Protein AF-G0QNM9-F1 (afdb_monomer_lite)

Secondary structure (DSSP, 8-state):
-PPP-HHHHHHIIIIIS---HHHHHHHHHHHHHHHHHHHHHHHHHGGGS-HHHHHHHHHHHHHHHHHHHHHHHTTGGGTTT--HHHHHHHHHHHHHHHHHHHHHHHHHHHHHTSPTT-HHHHHHHHHHHHHHHHHHHHHHHHHHHHHTT-BTTB-TTHHHHHHHHHHHHHHHHHHHHHHHHHHHHHHHHHHHHHHHHHHHHT--

Sequence (204 aa):
MSPSTGSAWFYFQTNVLGFTPEFLGQLKLILAIGLCLSFVIYYTLLKHVQFKKQFIITCLISVFLGFLSLILITRKNLEYGIPDKVFSICDNFISMIIAELNLLPILVLACRMCPKNIEATMYAMLTSTINLGSFVSGLLGSLLIYLLGITDTVFDNFWLLVVITSSIQALPLLLIKLIDSEQNNQYQQEKKKNDDDEQYRLLD

Organism: Ichthyophthirius multifiliis (NCBI:txid5932)

InterPro domains:
  IPR036259 MFS transporter superfamily [G3DSA:1.20.1250.20] (2-201)
  IPR036259 MFS transporter superfamily [SSF103473] (10-190)
  IPR039309 Biopterin transporter family [PF03092] (7-193)
  IPR039309 Biopterin transporter family [PTHR31585] (1-191)

pLDDT: mean 75.8, std 9.9, range [52.06, 94.06]

Radius of gyration: 22.21 Å; chains: 1; bounding box: 69×37×57 Å

Foldseek 3Di:
DFADCPVVVVLCCCQVVVDDVVLVVVLVVLLVVLLVVLVVCCVPPVPPDDLLVLLLVLLVVLLVLLVVVLCLVVVCVVVVVDRSSVSVSVSSSVNSSSVNNNVVVVLVVQLVPDDPPCSVVSSVVVVVVVVVVVVVSHVVNVVVCVVQVPDSPDCPCVSVSSVSRSVVSCVVVVVSVVVVVVVVVVVVVVVVVVVVVVVVVVVD

Structure (mmCIF, N/CA/C/O backbone):
data_AF-G0QNM9-F1
#
_entry.id   AF-G0QNM9-F1
#
loop_
_atom_site.group_PDB
_atom_site.id
_atom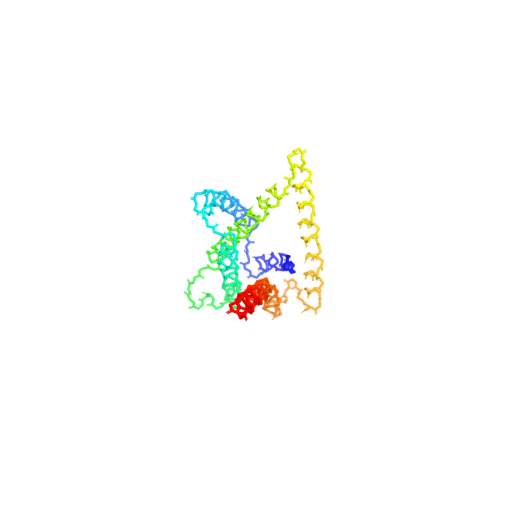_site.type_symbol
_atom_site.label_atom_id
_atom_site.label_alt_id
_atom_site.label_comp_id
_atom_site.label_asym_id
_atom_site.label_entity_id
_atom_site.label_seq_id
_atom_site.pdbx_PDB_ins_code
_atom_site.Cartn_x
_atom_site.Cartn_y
_atom_site.Cartn_z
_atom_site.occupancy
_atom_site.B_iso_or_equiv
_atom_site.auth_seq_id
_atom_site.auth_comp_id
_atom_site.auth_asym_id
_atom_site.auth_atom_id
_atom_site.pdbx_PDB_model_num
ATOM 1 N N . MET A 1 1 ? -1.113 -7.134 5.732 1.00 58.56 1 MET A N 1
ATOM 2 C CA . MET A 1 1 ? -0.386 -6.469 4.630 1.00 58.56 1 MET A CA 1
ATOM 3 C C . MET A 1 1 ? -0.064 -7.527 3.594 1.00 58.56 1 MET A C 1
ATOM 5 O O . MET A 1 1 ? 0.257 -8.641 3.991 1.00 58.56 1 MET A O 1
ATOM 9 N N . SER A 1 2 ? -0.237 -7.231 2.308 1.00 68.69 2 SER A N 1
ATOM 10 C CA . SER A 1 2 ? 0.164 -8.140 1.229 1.00 68.69 2 SER A CA 1
ATOM 11 C C . SER A 1 2 ? 1.698 -8.262 1.176 1.00 68.69 2 SER A C 1
ATOM 13 O O . SER A 1 2 ? 2.373 -7.374 1.699 1.00 68.69 2 SER A O 1
ATOM 15 N N . PRO A 1 3 ? 2.265 -9.330 0.583 1.00 70.44 3 PRO A N 1
ATOM 16 C CA . PRO A 1 3 ? 3.714 -9.465 0.409 1.00 70.44 3 PRO A CA 1
ATOM 17 C C . PRO A 1 3 ? 4.321 -8.227 -0.269 1.00 70.44 3 PRO A C 1
ATOM 19 O O . PRO A 1 3 ? 3.721 -7.663 -1.184 1.00 70.44 3 PRO A O 1
ATOM 22 N N . SER A 1 4 ? 5.490 -7.780 0.196 1.00 73.62 4 SER A N 1
ATOM 23 C CA . SER A 1 4 ? 6.118 -6.549 -0.292 1.00 73.62 4 SER A CA 1
ATOM 24 C C . SER A 1 4 ? 6.730 -6.749 -1.674 1.00 73.62 4 SER A C 1
ATOM 26 O O . SER A 1 4 ? 7.671 -7.518 -1.849 1.00 73.62 4 SER A O 1
ATOM 28 N N . THR A 1 5 ? 6.240 -5.996 -2.652 1.00 69.69 5 THR A N 1
ATOM 29 C CA . THR A 1 5 ? 6.813 -5.914 -4.003 1.00 69.69 5 THR A CA 1
ATOM 30 C C . THR A 1 5 ? 7.748 -4.712 -4.166 1.00 69.69 5 THR A C 1
ATOM 32 O O . THR A 1 5 ? 8.262 -4.473 -5.258 1.00 69.69 5 THR A O 1
ATOM 35 N N . GLY A 1 6 ? 7.991 -3.952 -3.088 1.00 71.06 6 GLY A N 1
ATOM 36 C CA . GLY A 1 6 ? 8.642 -2.640 -3.136 1.00 71.06 6 GLY A CA 1
ATOM 37 C C . GLY A 1 6 ? 10.050 -2.659 -3.730 1.00 71.06 6 GLY A C 1
ATOM 38 O O . GLY A 1 6 ? 10.382 -1.778 -4.518 1.00 71.06 6 GLY A O 1
ATOM 39 N N . SER A 1 7 ? 10.850 -3.681 -3.417 1.00 70.94 7 SER A N 1
ATOM 40 C CA . SER A 1 7 ? 12.202 -3.827 -3.971 1.00 70.94 7 SER A CA 1
ATOM 41 C C . SER A 1 7 ? 12.161 -4.112 -5.473 1.00 70.94 7 SER A C 1
ATOM 43 O O . SER A 1 7 ? 12.792 -3.400 -6.245 1.00 70.94 7 SER A O 1
ATOM 45 N N . ALA A 1 8 ? 11.356 -5.085 -5.910 1.00 71.94 8 ALA A N 1
ATOM 46 C CA . ALA A 1 8 ? 11.212 -5.411 -7.330 1.00 71.94 8 ALA A CA 1
ATOM 47 C C . ALA A 1 8 ? 10.636 -4.236 -8.140 1.00 71.94 8 ALA A C 1
ATOM 49 O O . ALA A 1 8 ? 11.091 -3.969 -9.248 1.00 71.94 8 ALA A O 1
ATOM 50 N N . TRP A 1 9 ? 9.693 -3.481 -7.569 1.00 75.50 9 TRP A N 1
ATOM 51 C CA . TRP A 1 9 ? 9.146 -2.270 -8.183 1.00 75.50 9 TRP A CA 1
ATOM 52 C C . TRP A 1 9 ? 10.185 -1.147 -8.297 1.00 75.50 9 TRP A C 1
ATOM 54 O O . TRP A 1 9 ? 10.237 -0.463 -9.315 1.00 75.50 9 TRP A O 1
ATOM 64 N N . PHE A 1 10 ? 11.050 -0.977 -7.293 1.00 77.88 10 PHE A N 1
ATOM 65 C CA . PHE A 1 10 ? 12.151 -0.013 -7.342 1.00 77.88 10 PHE A CA 1
ATOM 66 C C . PHE A 1 10 ? 13.180 -0.365 -8.428 1.00 77.88 10 PHE A C 1
ATOM 68 O O . PHE A 1 10 ? 13.578 0.505 -9.208 1.00 77.88 10 PHE A O 1
ATOM 75 N N . TYR A 1 11 ? 13.559 -1.643 -8.532 1.00 72.31 11 TYR A N 1
ATOM 76 C CA . TYR A 1 11 ? 14.424 -2.127 -9.611 1.00 72.31 11 TYR A CA 1
ATOM 77 C C . TYR A 1 11 ? 13.760 -1.992 -10.981 1.00 72.31 11 TYR A C 1
ATOM 79 O O . TYR A 1 11 ? 14.413 -1.570 -11.928 1.00 72.31 11 TYR A O 1
ATOM 87 N N . PHE A 1 12 ? 12.455 -2.243 -11.092 1.00 72.00 12 PHE A N 1
ATOM 88 C CA . PHE A 1 12 ? 11.706 -2.024 -12.330 1.00 72.00 12 PHE A CA 1
ATOM 89 C C . PHE A 1 12 ? 11.708 -0.542 -12.751 1.00 72.00 12 PHE A C 1
ATOM 91 O O . PHE A 1 12 ? 12.002 -0.216 -13.903 1.00 72.00 12 PHE A O 1
ATOM 98 N N . GLN A 1 13 ? 11.464 0.378 -11.812 1.00 72.75 13 GLN A N 1
ATOM 99 C CA . GLN A 1 13 ? 11.515 1.823 -12.067 1.00 72.75 13 GLN A CA 1
ATOM 100 C C . GLN A 1 13 ? 12.903 2.304 -12.507 1.00 72.75 13 GLN A C 1
ATOM 102 O O . GLN A 1 13 ? 13.015 3.168 -13.376 1.00 72.75 13 GLN A O 1
ATOM 107 N N . THR A 1 14 ? 13.960 1.728 -11.943 1.00 76.75 14 THR A N 1
ATOM 108 C CA . THR A 1 14 ? 15.335 2.156 -12.223 1.00 76.75 14 THR A CA 1
ATOM 109 C C . THR A 1 14 ? 15.891 1.498 -13.490 1.00 76.75 14 THR A C 1
ATOM 111 O O . THR A 1 14 ? 16.380 2.194 -14.375 1.00 76.75 14 THR A O 1
ATOM 114 N N . ASN A 1 15 ? 15.760 0.175 -13.629 1.00 70.38 15 ASN A N 1
ATOM 115 C CA . ASN A 1 15 ? 16.403 -0.604 -14.695 1.00 70.38 15 ASN A CA 1
ATOM 116 C C . ASN A 1 15 ? 15.564 -0.703 -15.978 1.00 70.38 15 ASN A C 1
ATOM 118 O O . ASN A 1 15 ? 16.133 -0.749 -17.065 1.00 70.38 15 ASN A O 1
ATOM 122 N N . VAL A 1 16 ? 14.228 -0.739 -15.883 1.00 66.12 16 VAL A N 1
ATOM 123 C CA . VAL A 1 16 ? 13.343 -0.915 -17.057 1.00 66.12 16 VAL A CA 1
ATOM 124 C C . VAL A 1 16 ? 12.787 0.416 -17.552 1.00 66.12 16 VAL A C 1
ATOM 126 O O . VAL A 1 16 ? 12.711 0.668 -18.758 1.00 66.12 16 VAL A O 1
ATOM 129 N N . LEU A 1 17 ? 12.381 1.273 -16.616 1.00 68.19 17 LEU A N 1
ATOM 130 C CA . LEU A 1 17 ? 11.808 2.588 -16.905 1.00 68.19 17 LEU A CA 1
ATOM 131 C C . LEU A 1 17 ? 12.867 3.699 -16.985 1.00 68.19 17 LEU A C 1
ATOM 133 O O . LEU A 1 17 ? 12.579 4.768 -17.525 1.00 68.19 17 LEU A O 1
ATOM 137 N N . GLY A 1 18 ? 14.081 3.457 -16.477 1.00 72.19 18 GLY A N 1
ATOM 138 C CA . GLY A 1 18 ? 15.182 4.421 -16.526 1.00 72.19 18 GLY A CA 1
ATOM 139 C C . GLY A 1 18 ? 14.920 5.679 -15.697 1.00 72.19 18 GLY A C 1
ATOM 140 O O . GLY A 1 18 ? 15.339 6.772 -16.084 1.00 72.19 18 GLY A O 1
ATOM 141 N N . PHE A 1 19 ? 14.162 5.574 -14.603 1.00 79.38 19 PHE A N 1
ATOM 142 C CA . PHE A 1 19 ? 13.887 6.725 -13.748 1.00 79.38 19 PHE A CA 1
ATOM 143 C C . PHE A 1 19 ? 15.152 7.151 -13.003 1.00 79.38 19 PHE A C 1
ATOM 145 O O . PHE A 1 19 ? 15.752 6.379 -12.261 1.00 79.38 19 PHE A O 1
ATOM 152 N N . THR A 1 20 ? 15.538 8.412 -13.190 1.00 84.06 20 THR A N 1
ATOM 153 C CA . THR A 1 20 ? 16.665 9.025 -12.488 1.00 84.06 20 THR A CA 1
ATOM 154 C C . THR A 1 20 ? 16.357 9.137 -10.985 1.00 84.06 20 THR A C 1
ATOM 156 O O . THR A 1 20 ? 15.199 9.386 -10.620 1.00 84.06 20 THR A O 1
ATOM 159 N N . PRO A 1 21 ? 17.351 9.001 -10.086 1.00 81.62 21 PRO A N 1
ATOM 160 C CA . PRO A 1 21 ? 17.148 9.142 -8.642 1.00 81.62 21 PRO A CA 1
ATOM 161 C C . PRO A 1 21 ? 16.495 10.472 -8.235 1.00 81.62 21 PRO A C 1
ATOM 163 O O . PRO A 1 21 ? 15.710 10.512 -7.288 1.00 81.62 21 PRO A O 1
ATOM 166 N N . GLU A 1 22 ? 16.737 11.551 -8.985 1.00 86.12 22 GLU A N 1
ATOM 167 C CA . GLU A 1 22 ? 16.114 12.861 -8.777 1.00 86.12 22 GLU A CA 1
ATOM 168 C C . GLU A 1 22 ? 14.593 12.800 -8.973 1.00 86.12 22 GLU A C 1
ATOM 170 O O . GLU A 1 22 ? 13.837 13.372 -8.186 1.00 86.12 22 GLU A O 1
ATOM 175 N N . PHE A 1 23 ? 14.129 12.061 -9.985 1.00 84.44 23 PHE A N 1
ATOM 176 C CA . PHE A 1 23 ? 12.704 11.867 -10.249 1.00 84.44 23 PHE A CA 1
ATOM 177 C C . PHE A 1 23 ? 12.045 11.009 -9.167 1.00 84.44 23 PHE A C 1
ATOM 179 O O . PHE A 1 23 ? 10.949 11.327 -8.711 1.00 84.44 23 PHE A O 1
ATOM 186 N N . LEU A 1 24 ? 12.725 9.957 -8.704 1.00 84.50 24 LEU A N 1
ATOM 187 C CA . LEU A 1 24 ? 12.259 9.138 -7.581 1.00 84.50 24 LEU A CA 1
ATOM 188 C C . LEU A 1 24 ? 12.131 9.968 -6.294 1.00 84.50 24 LEU A C 1
ATOM 190 O O . LEU A 1 24 ? 11.154 9.821 -5.558 1.00 84.50 24 LEU A O 1
ATOM 194 N N . GLY A 1 25 ? 13.073 10.883 -6.050 1.00 87.19 25 GLY A N 1
ATOM 195 C CA . GLY A 1 25 ? 12.996 11.851 -4.955 1.00 87.19 25 GLY A CA 1
ATOM 196 C C . GLY A 1 25 ? 11.783 12.779 -5.076 1.00 87.19 25 GLY A C 1
ATOM 197 O O . GLY A 1 25 ? 11.010 12.913 -4.128 1.00 87.19 25 GLY A O 1
ATOM 198 N N . GLN A 1 26 ? 11.556 13.364 -6.256 1.00 88.62 26 GLN A N 1
ATOM 199 C CA . GLN A 1 26 ? 10.378 14.201 -6.526 1.00 88.62 26 GLN A CA 1
ATOM 200 C C . GLN A 1 26 ? 9.065 13.428 -6.372 1.00 88.62 26 GLN A C 1
ATOM 202 O O . GLN A 1 26 ? 8.117 13.937 -5.773 1.00 88.62 26 GLN A O 1
ATOM 207 N N . LEU A 1 27 ? 9.017 12.182 -6.849 1.00 87.81 27 LEU A N 1
ATOM 208 C CA . LEU A 1 27 ? 7.869 11.301 -6.679 1.00 87.81 27 LEU A CA 1
ATOM 209 C C . LEU A 1 27 ? 7.544 11.142 -5.191 1.00 87.81 27 LEU A C 1
ATOM 211 O O . LEU A 1 27 ? 6.400 11.342 -4.799 1.00 87.81 27 LEU A O 1
ATOM 215 N N . LYS A 1 28 ? 8.540 10.872 -4.338 1.00 87.19 28 LYS A N 1
ATOM 216 C CA . LYS A 1 28 ? 8.332 10.763 -2.884 1.00 87.19 28 LYS A CA 1
ATOM 217 C C . LYS A 1 28 ? 7.775 12.047 -2.264 1.00 87.19 28 LYS A C 1
ATOM 219 O O . LYS A 1 28 ? 6.916 11.953 -1.390 1.00 87.19 28 LYS A O 1
ATOM 224 N N . LEU A 1 29 ? 8.200 13.221 -2.733 1.00 92.38 29 LEU A N 1
ATOM 225 C CA . LEU A 1 29 ? 7.625 14.497 -2.290 1.00 92.38 29 LEU A CA 1
ATOM 226 C C . LEU A 1 29 ? 6.146 14.617 -2.680 1.00 92.38 29 LEU A C 1
ATOM 228 O O . LEU A 1 29 ? 5.320 14.986 -1.848 1.00 92.38 29 LEU A O 1
ATOM 232 N N . ILE A 1 30 ? 5.791 14.244 -3.912 1.00 90.94 30 ILE A N 1
ATOM 233 C CA . ILE A 1 30 ? 4.397 14.229 -4.381 1.00 90.94 30 ILE A CA 1
ATOM 234 C C . ILE A 1 30 ? 3.554 13.264 -3.534 1.00 90.94 30 ILE A C 1
ATOM 236 O O . ILE A 1 30 ? 2.451 13.610 -3.111 1.00 90.94 30 ILE A O 1
ATOM 240 N N . LEU A 1 31 ? 4.085 12.081 -3.213 1.00 91.06 31 LEU A N 1
ATOM 241 C CA . LEU A 1 31 ? 3.408 11.123 -2.335 1.00 91.06 31 LEU A CA 1
ATOM 242 C C . LEU A 1 31 ? 3.200 11.676 -0.918 1.00 91.06 31 LEU A C 1
ATOM 244 O O . LEU A 1 31 ? 2.145 11.445 -0.332 1.00 91.06 31 LEU A O 1
ATOM 248 N N . ALA A 1 32 ? 4.151 12.447 -0.380 1.00 91.81 32 ALA A N 1
ATOM 249 C CA . ALA A 1 32 ? 4.001 13.099 0.923 1.00 91.81 32 ALA A CA 1
ATOM 250 C C . ALA A 1 32 ? 2.883 14.159 0.924 1.00 91.81 32 ALA A C 1
ATOM 252 O O . ALA A 1 32 ? 2.127 14.262 1.892 1.00 91.81 32 ALA A O 1
ATOM 253 N N . ILE A 1 33 ? 2.713 14.899 -0.177 1.00 92.88 33 ILE A N 1
ATOM 254 C CA . ILE A 1 33 ? 1.557 15.792 -0.361 1.00 92.88 33 ILE A CA 1
ATOM 255 C C . ILE A 1 33 ? 0.258 14.972 -0.380 1.00 92.88 33 ILE A C 1
ATOM 257 O O . ILE A 1 33 ? -0.726 15.359 0.252 1.00 92.88 33 ILE A O 1
ATOM 261 N N . GLY A 1 34 ? 0.271 13.811 -1.042 1.00 89.75 34 GLY A N 1
ATOM 262 C CA . GLY A 1 34 ? -0.847 12.866 -1.059 1.00 89.75 34 GLY A CA 1
ATOM 263 C C . GLY A 1 34 ? -1.244 12.383 0.337 1.00 89.75 34 GLY A C 1
ATOM 264 O O . GLY A 1 34 ? -2.431 12.347 0.659 1.00 89.75 34 GLY A O 1
ATOM 265 N N . LEU A 1 35 ? -0.275 12.098 1.211 1.00 90.62 35 LEU A N 1
ATOM 266 C CA . LEU A 1 35 ? -0.551 11.753 2.610 1.00 90.62 35 LEU A CA 1
ATOM 267 C C . LEU A 1 35 ? -1.303 12.869 3.333 1.00 90.62 35 LEU A C 1
ATOM 269 O O . LEU A 1 35 ? -2.356 12.624 3.915 1.00 90.62 35 LEU A O 1
ATOM 273 N N . CYS A 1 36 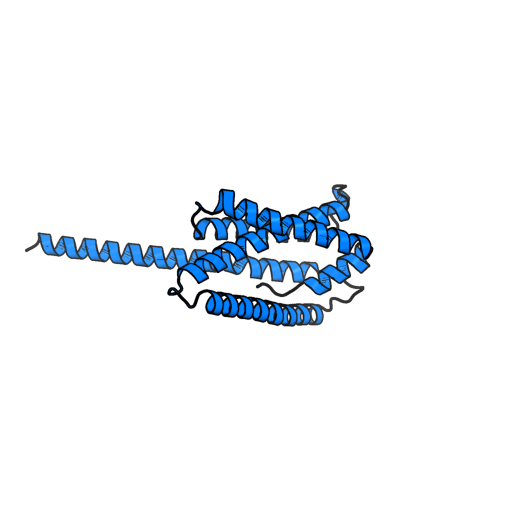? -0.809 14.105 3.247 1.00 91.81 36 CYS A N 1
ATOM 274 C CA . CYS A 1 36 ? -1.472 15.257 3.860 1.00 91.81 36 CYS A CA 1
ATOM 275 C C . CYS A 1 36 ? -2.913 15.414 3.343 1.00 91.81 36 CYS A C 1
ATOM 277 O O . CYS A 1 36 ? -3.855 15.567 4.123 1.00 91.81 36 CYS A O 1
ATOM 279 N N . LEU A 1 37 ? -3.099 15.276 2.027 1.00 91.62 37 LEU A N 1
ATOM 280 C CA . LEU A 1 37 ? -4.414 15.327 1.397 1.00 91.62 37 LEU A CA 1
ATOM 281 C C . LEU A 1 37 ? -5.348 14.217 1.907 1.00 91.62 37 LEU A C 1
ATOM 283 O O . LEU A 1 37 ? -6.533 14.465 2.117 1.00 91.62 37 LEU A O 1
ATOM 287 N N . SER A 1 38 ? -4.819 13.023 2.170 1.00 88.62 38 SER A N 1
ATOM 288 C CA . SER A 1 38 ? -5.579 11.892 2.721 1.00 88.62 38 SER A CA 1
ATOM 289 C C . SER A 1 38 ? -6.157 12.210 4.094 1.00 88.62 38 SER A C 1
ATOM 291 O O . SER A 1 38 ? -7.338 11.964 4.331 1.00 88.62 38 SER A O 1
ATOM 293 N N . PHE A 1 39 ? -5.369 12.831 4.979 1.00 88.50 39 PHE A N 1
ATOM 294 C CA . PHE A 1 39 ? -5.856 13.276 6.287 1.00 88.50 39 PHE A CA 1
ATOM 295 C C . PHE A 1 39 ? -6.985 14.307 6.160 1.00 88.50 39 PHE A C 1
ATOM 297 O O . PHE A 1 39 ? -7.989 14.207 6.868 1.00 88.50 39 PHE A O 1
ATOM 304 N N . VAL A 1 40 ? -6.857 15.267 5.236 1.00 90.25 40 VAL A N 1
ATOM 305 C CA . VAL A 1 40 ? -7.892 16.286 4.982 1.00 90.25 40 VAL A CA 1
ATOM 306 C C . VAL A 1 40 ? -9.173 15.641 4.454 1.00 90.25 40 VAL A C 1
ATOM 308 O O . VAL A 1 40 ? -10.249 15.867 5.007 1.00 90.25 40 VAL A O 1
ATOM 311 N N . ILE A 1 41 ? -9.063 14.785 3.433 1.00 86.19 41 ILE A N 1
ATOM 312 C CA . ILE A 1 41 ? -10.197 14.037 2.871 1.00 86.19 41 ILE A CA 1
ATOM 313 C C . ILE A 1 41 ? -10.881 13.215 3.966 1.00 86.19 41 ILE A C 1
ATOM 315 O O . ILE A 1 41 ? -12.111 13.221 4.071 1.00 86.19 41 ILE A O 1
ATOM 319 N N . TYR A 1 42 ? -10.095 12.544 4.811 1.00 84.00 42 TYR A N 1
ATOM 320 C CA . TYR A 1 42 ? -10.622 11.745 5.903 1.00 84.00 42 TYR A CA 1
ATOM 321 C C . TYR A 1 42 ? -11.432 12.592 6.893 1.00 84.00 42 TYR A C 1
ATOM 323 O O . TYR A 1 42 ? -12.578 12.266 7.219 1.00 84.00 42 TYR A O 1
ATOM 331 N N . TYR A 1 43 ? -10.847 13.705 7.339 1.00 83.88 43 TYR A N 1
ATOM 332 C CA . TYR A 1 43 ? -11.453 14.597 8.320 1.00 83.88 43 TYR A CA 1
ATOM 333 C C . TYR A 1 43 ? -12.740 15.255 7.802 1.00 83.88 43 TYR A C 1
ATOM 335 O O . TYR A 1 43 ? -13.714 15.360 8.550 1.00 83.88 43 TYR A O 1
ATOM 343 N N . THR A 1 44 ? -12.765 15.660 6.529 1.00 82.50 44 THR A N 1
ATOM 344 C CA . THR A 1 44 ? -13.891 16.392 5.933 1.00 82.50 44 THR A CA 1
ATOM 345 C C . THR A 1 44 ? -15.024 15.481 5.462 1.00 82.50 44 THR A C 1
ATOM 347 O O . THR A 1 44 ? -16.188 15.795 5.702 1.00 82.50 44 THR A O 1
ATOM 350 N N . LEU A 1 45 ? -14.719 14.365 4.789 1.00 74.50 45 LEU A N 1
ATOM 351 C CA . LEU A 1 45 ? -15.730 13.547 4.098 1.00 74.50 45 LEU A CA 1
ATOM 352 C C . LEU A 1 45 ? -16.012 12.212 4.794 1.00 74.50 45 LEU A C 1
ATOM 354 O O . LEU A 1 45 ? -17.154 11.753 4.820 1.00 74.50 45 LEU A O 1
ATOM 358 N N . LEU A 1 46 ? -14.992 11.571 5.366 1.00 68.50 46 LEU A N 1
ATOM 359 C CA . LEU A 1 46 ? -15.119 10.209 5.888 1.00 68.50 46 LEU A CA 1
ATOM 360 C C . LEU A 1 46 ? -15.555 10.164 7.359 1.00 68.50 46 LEU A C 1
ATOM 362 O O . LEU A 1 46 ? -16.092 9.153 7.800 1.00 68.50 46 LEU A O 1
ATOM 366 N N . LYS A 1 47 ? -15.452 11.250 8.128 1.00 68.44 47 LYS A N 1
ATOM 367 C CA . LYS A 1 47 ? -15.873 11.259 9.544 1.00 68.44 47 LYS A CA 1
ATOM 368 C C . LYS A 1 47 ? -17.329 10.801 9.779 1.00 68.44 47 LYS A C 1
ATOM 370 O O . LYS A 1 47 ? -17.638 10.292 10.855 1.00 68.44 47 LYS A O 1
ATOM 375 N N . HIS A 1 48 ? -18.207 10.959 8.784 1.00 64.75 48 HIS A N 1
ATOM 376 C CA . HIS A 1 48 ? -19.635 10.631 8.874 1.00 64.75 48 HIS A CA 1
ATOM 377 C C . HIS A 1 48 ? -20.044 9.294 8.232 1.00 64.75 48 HIS A C 1
ATOM 379 O O . HIS A 1 48 ? -21.196 8.883 8.374 1.00 64.75 48 HIS A O 1
ATOM 385 N N . VAL A 1 49 ? -19.141 8.599 7.536 1.00 71.06 49 VAL A N 1
ATOM 386 C CA . VAL A 1 49 ? -19.473 7.346 6.837 1.00 71.06 49 VAL A CA 1
ATOM 387 C C . VAL A 1 49 ? -19.158 6.142 7.729 1.00 71.06 49 VAL A C 1
ATOM 389 O O . VAL A 1 49 ? -18.176 6.127 8.464 1.00 71.06 49 VAL A O 1
ATOM 392 N N . GLN A 1 50 ? -20.003 5.109 7.671 1.00 73.50 50 GLN A N 1
ATOM 393 C CA . GLN A 1 50 ? -19.796 3.860 8.409 1.00 73.50 50 GLN A CA 1
ATOM 394 C C . GLN A 1 50 ? -18.468 3.195 8.013 1.00 73.50 50 GLN A C 1
ATOM 396 O O . GLN A 1 50 ? -18.216 2.980 6.826 1.00 73.50 50 GLN A O 1
ATOM 401 N N . PHE A 1 51 ? -17.683 2.781 9.013 1.00 69.19 51 PHE A N 1
ATOM 402 C CA . PHE A 1 51 ? -16.389 2.102 8.848 1.00 69.19 51 PHE A CA 1
ATOM 403 C C . PHE A 1 51 ? -16.439 0.950 7.830 1.00 69.19 51 PHE A C 1
ATOM 405 O O . PHE A 1 51 ? -15.608 0.879 6.927 1.00 69.19 51 PHE A O 1
ATOM 412 N N . LYS A 1 52 ? -17.473 0.094 7.915 1.00 69.56 52 LYS A N 1
ATOM 413 C CA . LYS A 1 52 ? -17.676 -1.029 6.982 1.00 69.56 52 LYS A CA 1
ATOM 414 C C . LYS A 1 52 ? -17.733 -0.564 5.518 1.00 69.56 52 LYS A C 1
ATOM 416 O O . LYS A 1 52 ? -17.081 -1.154 4.664 1.00 69.56 52 LYS A O 1
ATOM 421 N N . LYS A 1 53 ? -18.481 0.506 5.216 1.00 73.88 53 LYS A N 1
ATOM 422 C CA . LYS A 1 53 ? -18.634 1.015 3.840 1.00 73.88 53 LYS A CA 1
ATOM 423 C C . LYS A 1 53 ? -17.344 1.635 3.316 1.00 73.88 53 LYS A C 1
ATOM 425 O O . LYS A 1 53 ? -17.008 1.420 2.158 1.00 73.88 53 LYS A O 1
ATOM 430 N N . GLN A 1 54 ? -16.621 2.364 4.164 1.00 74.19 54 GLN A N 1
ATOM 431 C CA . GLN A 1 54 ? -15.331 2.949 3.793 1.00 74.19 54 GLN A CA 1
ATOM 432 C C . GLN A 1 54 ? -14.348 1.873 3.382 1.00 74.19 54 GLN A C 1
ATOM 434 O O . GLN A 1 54 ? -13.838 1.932 2.272 1.00 74.19 54 GLN A O 1
ATOM 439 N N . PHE A 1 55 ? -14.171 0.866 4.238 1.00 73.56 55 PHE A N 1
ATOM 440 C CA . PHE A 1 55 ? -13.217 -0.208 4.009 1.00 73.56 55 PHE A CA 1
ATOM 441 C C . PHE A 1 55 ? -13.544 -1.026 2.749 1.00 73.56 55 PHE A C 1
ATOM 443 O O . PHE A 1 55 ? -12.642 -1.424 2.020 1.00 73.56 55 PHE A O 1
ATOM 450 N N . ILE A 1 56 ? -14.829 -1.254 2.448 1.00 75.94 56 ILE A N 1
ATOM 451 C CA . ILE A 1 56 ? -15.235 -1.942 1.211 1.00 75.94 56 ILE A CA 1
ATOM 452 C C . ILE A 1 56 ? -14.895 -1.097 -0.022 1.00 75.94 56 ILE A C 1
ATOM 454 O O . ILE A 1 56 ? -14.318 -1.620 -0.974 1.00 75.94 56 ILE A O 1
ATOM 458 N N . ILE A 1 57 ? -15.237 0.197 -0.015 1.00 77.94 57 ILE A N 1
ATOM 459 C CA . ILE A 1 57 ? -15.004 1.093 -1.158 1.00 77.94 57 ILE A CA 1
ATOM 460 C C . ILE A 1 57 ? -13.507 1.230 -1.427 1.00 77.94 57 ILE A C 1
ATOM 462 O O . ILE A 1 57 ? -13.060 1.042 -2.554 1.00 77.94 57 ILE A O 1
ATOM 466 N N . THR A 1 58 ? -12.718 1.522 -0.399 1.00 76.12 58 THR A N 1
ATOM 467 C CA . THR A 1 58 ? -11.268 1.677 -0.530 1.00 76.12 58 THR A CA 1
ATOM 468 C C . THR A 1 58 ? -10.593 0.377 -0.949 1.00 76.12 58 THR A C 1
ATOM 470 O O . THR A 1 58 ? -9.709 0.420 -1.796 1.00 76.12 58 THR A O 1
ATOM 473 N N . CYS A 1 59 ? -11.025 -0.780 -0.435 1.00 76.19 59 CYS A N 1
ATOM 474 C CA . CYS A 1 59 ? -10.493 -2.077 -0.850 1.00 76.19 59 CYS A CA 1
ATOM 475 C C . CYS A 1 59 ? -10.827 -2.383 -2.319 1.00 76.19 59 CYS A C 1
ATOM 477 O O . CYS A 1 59 ? -9.955 -2.835 -3.059 1.00 76.19 59 CYS A O 1
ATOM 479 N N . LEU A 1 60 ? -12.041 -2.058 -2.777 1.00 78.75 60 LEU A N 1
ATOM 480 C CA . LEU A 1 60 ? -12.421 -2.199 -4.184 1.00 78.75 60 LEU A CA 1
ATOM 481 C C . LEU A 1 60 ? -11.555 -1.317 -5.094 1.00 78.75 60 LEU A C 1
ATOM 483 O O . LEU A 1 60 ? -11.072 -1.787 -6.125 1.00 78.75 60 LEU A O 1
ATOM 487 N N . ILE A 1 61 ? -11.314 -0.063 -4.697 1.00 78.81 61 ILE A N 1
ATOM 488 C CA . ILE A 1 61 ? -10.447 0.845 -5.456 1.00 78.81 61 ILE A CA 1
ATOM 489 C C . ILE A 1 61 ? -8.993 0.351 -5.426 1.00 78.81 61 ILE A C 1
ATOM 491 O O . ILE A 1 61 ? -8.334 0.381 -6.459 1.00 78.81 61 ILE A O 1
ATOM 495 N N . SER A 1 62 ? -8.492 -0.170 -4.299 1.00 73.75 62 SER A N 1
ATOM 496 C CA . SER A 1 62 ? -7.149 -0.769 -4.230 1.00 73.75 62 SER A CA 1
ATOM 497 C C . SER A 1 62 ? -6.989 -1.949 -5.189 1.00 73.75 62 SER A C 1
ATOM 499 O O . SER A 1 62 ? -5.981 -2.031 -5.883 1.00 73.75 62 SER A O 1
ATOM 501 N N . VAL A 1 63 ? -7.984 -2.838 -5.272 1.00 74.31 63 VAL A N 1
ATOM 502 C CA . VAL A 1 63 ? -7.965 -3.958 -6.226 1.00 74.31 63 VAL A CA 1
ATOM 503 C C . VAL A 1 63 ? -7.972 -3.436 -7.663 1.00 74.31 63 VAL A C 1
ATOM 505 O O . VAL A 1 63 ? -7.184 -3.902 -8.484 1.00 74.31 63 VAL A O 1
ATOM 508 N N . PHE A 1 64 ? -8.809 -2.438 -7.960 1.00 79.69 64 PHE A N 1
ATOM 509 C CA . PHE A 1 64 ? -8.850 -1.802 -9.277 1.00 79.69 64 PHE A CA 1
ATOM 510 C C . PHE A 1 64 ? -7.502 -1.178 -9.666 1.00 79.69 64 PHE A C 1
ATOM 512 O O . PHE A 1 64 ? -7.037 -1.385 -10.784 1.00 79.69 64 PHE A O 1
ATOM 519 N N . LEU A 1 65 ? -6.838 -0.481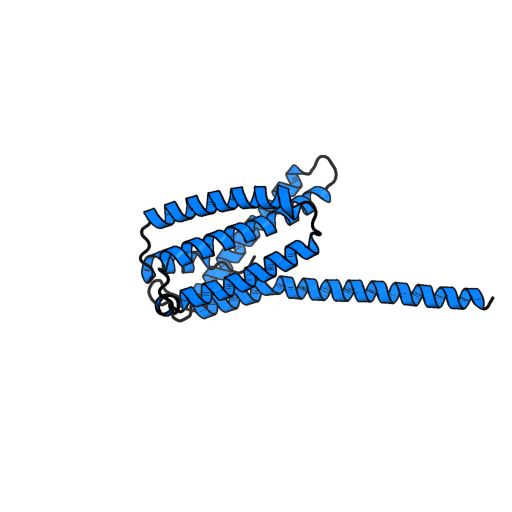 -8.740 1.00 75.19 65 LEU A N 1
ATOM 520 C CA . LEU A 1 65 ? -5.496 0.056 -8.970 1.00 75.19 65 LEU A CA 1
ATOM 521 C C . LEU A 1 65 ? -4.457 -1.045 -9.163 1.00 75.19 65 LEU A C 1
ATOM 523 O O . LEU A 1 65 ? -3.638 -0.930 -10.061 1.00 75.19 65 LEU A O 1
ATOM 527 N N . GLY A 1 66 ? -4.536 -2.157 -8.427 1.00 70.75 66 GLY A N 1
ATOM 528 C CA . GLY A 1 66 ? -3.662 -3.311 -8.665 1.00 70.75 66 GLY A CA 1
ATOM 529 C C . GLY A 1 66 ? -3.766 -3.850 -10.099 1.00 70.75 66 GLY A C 1
ATOM 530 O O . GLY A 1 66 ? -2.751 -4.160 -10.725 1.00 70.75 66 GLY A O 1
ATOM 531 N N . PHE A 1 67 ? -4.978 -3.887 -10.662 1.00 70.94 67 PHE A N 1
ATOM 532 C CA . PHE A 1 67 ? -5.183 -4.211 -12.079 1.00 70.94 67 PHE A CA 1
ATOM 533 C C . PHE A 1 67 ? -4.665 -3.118 -13.023 1.00 70.94 67 PHE A C 1
ATOM 535 O O . PHE A 1 67 ? -4.152 -3.428 -14.098 1.00 70.94 67 PHE A O 1
ATOM 542 N N . LEU A 1 68 ? -4.753 -1.849 -12.629 1.00 70.81 68 LEU A N 1
ATOM 543 C CA . LEU A 1 68 ? -4.215 -0.727 -13.394 1.00 70.81 68 LEU A CA 1
ATOM 544 C C . LEU A 1 68 ? -2.674 -0.769 -13.446 1.00 70.81 68 LEU A C 1
ATOM 546 O O . LEU A 1 68 ? -2.091 -0.586 -14.516 1.00 70.81 68 LEU A O 1
ATOM 550 N N . SER A 1 69 ? -2.008 -1.130 -12.347 1.00 68.56 69 SER A N 1
ATOM 551 C CA . SER A 1 69 ? -0.557 -1.339 -12.307 1.00 68.56 69 SER A CA 1
ATOM 552 C C . SER A 1 69 ? -0.112 -2.506 -13.207 1.00 68.56 69 SER A C 1
ATOM 554 O O . SER A 1 69 ? 0.957 -2.428 -13.813 1.00 68.56 69 SER A O 1
ATOM 556 N N . LEU A 1 70 ? -0.933 -3.555 -13.390 1.00 66.88 70 LEU A N 1
ATOM 557 C CA . LEU A 1 70 ? -0.650 -4.637 -14.355 1.00 66.88 70 LEU A CA 1
ATOM 558 C C . LEU A 1 70 ? -0.591 -4.134 -15.808 1.00 66.88 70 LEU A C 1
ATOM 560 O O . LEU A 1 70 ? 0.227 -4.617 -16.597 1.00 66.88 70 LEU A O 1
ATOM 564 N N . ILE A 1 71 ? -1.414 -3.145 -16.168 1.00 65.75 71 ILE A N 1
ATOM 565 C CA . ILE A 1 71 ? -1.415 -2.544 -17.513 1.00 65.75 71 ILE A CA 1
ATOM 566 C C . ILE A 1 71 ? -0.099 -1.796 -17.773 1.00 65.75 71 ILE A C 1
ATOM 568 O O . ILE A 1 71 ? 0.454 -1.893 -18.873 1.00 65.75 71 ILE A O 1
ATOM 572 N N . LEU A 1 72 ? 0.444 -1.121 -16.753 1.00 65.50 72 LEU A N 1
ATOM 573 C CA . LEU A 1 72 ? 1.747 -0.454 -16.831 1.00 65.50 72 LEU A CA 1
ATOM 574 C C . LEU A 1 72 ? 2.894 -1.456 -16.984 1.00 65.50 72 LEU A C 1
ATOM 576 O O . LEU A 1 72 ? 3.768 -1.279 -17.830 1.00 65.50 72 LEU A O 1
ATOM 580 N N . ILE A 1 73 ? 2.860 -2.536 -16.202 1.00 59.44 73 ILE A N 1
ATOM 581 C CA . ILE A 1 73 ? 3.886 -3.590 -16.211 1.00 59.44 73 ILE A CA 1
ATOM 582 C C . ILE A 1 73 ? 3.963 -4.284 -17.566 1.00 59.44 73 ILE A C 1
ATOM 584 O O . ILE A 1 73 ? 5.051 -4.548 -18.069 1.00 59.44 73 ILE A O 1
ATOM 588 N N . THR A 1 74 ? 2.812 -4.531 -18.190 1.00 62.06 74 THR A N 1
ATOM 589 C CA . THR A 1 74 ? 2.744 -5.201 -19.496 1.00 62.06 74 THR A CA 1
ATOM 590 C C . THR A 1 74 ? 3.154 -4.273 -20.652 1.00 62.06 74 THR A C 1
ATOM 592 O O . THR A 1 74 ? 3.068 -4.668 -21.811 1.00 62.06 74 THR A O 1
ATOM 595 N N . ARG A 1 75 ? 3.562 -3.021 -20.368 1.00 63.25 75 ARG A N 1
ATOM 596 C CA . ARG A 1 75 ? 3.987 -1.990 -21.340 1.00 63.25 75 ARG A CA 1
ATOM 597 C C . ARG A 1 75 ? 2.957 -1.669 -22.433 1.00 63.25 75 ARG A C 1
ATOM 599 O O . ARG A 1 75 ? 3.243 -0.871 -23.321 1.00 63.25 75 ARG A O 1
ATOM 606 N N . LYS A 1 76 ? 1.721 -2.174 -22.317 1.00 57.53 76 LYS A N 1
ATOM 607 C CA . LYS A 1 76 ? 0.583 -1.797 -23.175 1.00 57.53 76 LYS A CA 1
ATOM 608 C C . LYS A 1 76 ? 0.213 -0.320 -23.046 1.00 57.53 76 LYS A C 1
ATOM 610 O O . LYS A 1 76 ? -0.431 0.226 -23.930 1.00 57.53 76 LYS A O 1
ATOM 615 N N . ASN A 1 77 ? 0.666 0.340 -21.981 1.00 59.56 77 ASN A N 1
ATOM 616 C CA . ASN A 1 77 ? 0.542 1.781 -21.780 1.00 59.56 77 ASN A CA 1
ATOM 617 C C . ASN A 1 77 ? 1.094 2.618 -22.960 1.00 59.56 77 ASN A C 1
ATOM 619 O O . ASN A 1 77 ? 0.517 3.647 -23.311 1.00 59.56 77 ASN A O 1
ATOM 623 N N . LEU A 1 78 ? 2.155 2.141 -23.627 1.00 59.34 78 LEU A N 1
ATOM 624 C CA . LEU A 1 78 ? 2.741 2.799 -24.802 1.00 59.34 78 LEU A CA 1
ATOM 625 C C . LEU A 1 78 ? 1.843 2.728 -26.044 1.00 59.34 78 LEU A C 1
ATOM 627 O O . LEU A 1 78 ? 1.863 3.648 -26.856 1.00 59.34 78 LEU A O 1
ATOM 631 N N . GLU A 1 79 ? 1.019 1.686 -26.167 1.00 59.03 79 GLU A N 1
ATOM 632 C CA . GLU A 1 79 ? 0.053 1.532 -27.265 1.00 59.03 79 GLU A CA 1
ATOM 633 C C . GLU A 1 79 ? -1.095 2.556 -27.152 1.00 59.03 79 GLU A C 1
ATOM 635 O O . GLU A 1 79 ? -1.649 2.994 -28.156 1.00 59.03 79 GLU A O 1
ATOM 640 N N . TYR A 1 80 ? -1.384 3.015 -25.927 1.00 59.09 80 TYR A N 1
ATOM 641 C CA . TYR A 1 80 ? -2.345 4.082 -25.626 1.00 59.09 80 TYR A CA 1
ATOM 642 C C . TYR A 1 80 ? -1.729 5.495 -25.619 1.00 59.09 80 TYR A C 1
ATOM 644 O O . TYR A 1 80 ? -2.444 6.472 -25.399 1.00 59.09 80 TYR A O 1
ATOM 652 N N . GLY A 1 81 ? -0.418 5.630 -25.857 1.00 60.28 81 GLY A N 1
ATOM 653 C CA . GLY A 1 81 ? 0.263 6.926 -25.973 1.00 60.28 81 GLY A CA 1
ATOM 654 C C . GLY A 1 81 ? 0.467 7.690 -24.657 1.00 60.28 81 GLY A C 1
ATOM 655 O O . GLY A 1 81 ? 0.787 8.879 -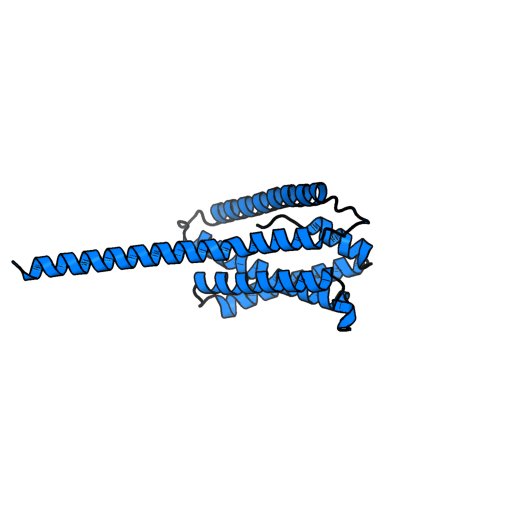24.689 1.00 60.28 81 GLY A O 1
ATOM 656 N N . ILE A 1 82 ? 0.299 7.046 -23.497 1.00 67.62 82 ILE A N 1
ATOM 657 C CA . ILE A 1 82 ? 0.491 7.691 -22.192 1.00 67.62 82 ILE A CA 1
ATOM 658 C C . ILE A 1 82 ? 1.962 7.545 -21.764 1.00 67.62 82 ILE A C 1
ATOM 660 O O . ILE A 1 82 ? 2.474 6.427 -21.724 1.00 67.62 82 ILE A O 1
ATOM 664 N N . PRO A 1 83 ? 2.660 8.633 -21.380 1.00 75.19 83 PRO A N 1
ATOM 665 C CA . PRO A 1 83 ? 4.028 8.540 -20.883 1.00 75.19 83 PRO A CA 1
ATOM 666 C C . PRO A 1 83 ? 4.094 7.730 -19.584 1.00 75.19 83 PRO A C 1
ATOM 668 O O . PRO A 1 83 ? 3.415 8.063 -18.608 1.00 75.19 83 PRO A O 1
ATOM 671 N N . ASP A 1 84 ? 4.979 6.734 -19.530 1.00 71.00 84 ASP A N 1
ATOM 672 C CA . ASP A 1 84 ? 5.150 5.849 -18.366 1.00 71.00 84 ASP A CA 1
ATOM 673 C C . ASP A 1 84 ? 5.389 6.614 -17.047 1.00 71.00 84 ASP A C 1
ATOM 675 O O . ASP A 1 84 ? 4.934 6.200 -15.980 1.00 71.00 84 ASP A O 1
ATOM 679 N N . LYS A 1 85 ? 6.045 7.782 -17.115 1.00 75.12 85 LYS A N 1
ATOM 680 C CA . LYS A 1 85 ? 6.278 8.670 -15.961 1.00 75.12 85 LYS A CA 1
ATOM 681 C C . LYS A 1 85 ? 4.985 9.221 -15.364 1.00 75.12 85 LYS A C 1
ATOM 683 O O . LYS A 1 85 ? 4.821 9.192 -14.148 1.00 75.12 85 LYS A O 1
ATOM 688 N N . VAL A 1 86 ? 4.082 9.731 -16.203 1.00 76.62 86 VAL A N 1
ATOM 689 C CA . VAL A 1 86 ? 2.827 10.353 -15.747 1.00 76.62 86 VAL A CA 1
ATOM 690 C C . VAL A 1 86 ? 1.921 9.290 -15.145 1.00 76.62 86 VAL A C 1
ATOM 692 O O . VAL A 1 86 ? 1.407 9.477 -14.045 1.00 76.62 86 VAL A O 1
ATOM 695 N N . PHE A 1 87 ? 1.805 8.144 -15.817 1.00 80.88 87 PHE A N 1
ATOM 696 C CA . PHE A 1 87 ? 1.024 7.025 -15.308 1.00 80.88 87 PHE A CA 1
ATOM 697 C C . PHE A 1 87 ? 1.565 6.531 -13.962 1.00 80.88 87 PHE A C 1
ATOM 699 O O . PHE A 1 87 ? 0.801 6.395 -13.010 1.00 80.88 87 PHE A O 1
ATOM 706 N N . SER A 1 88 ? 2.885 6.334 -13.849 1.00 79.62 88 SER A N 1
ATOM 707 C CA . SER A 1 88 ? 3.508 5.914 -12.593 1.00 79.62 88 SER A CA 1
ATOM 708 C C . SER A 1 88 ? 3.264 6.927 -11.472 1.00 79.62 88 SER A C 1
ATOM 710 O O . SER A 1 88 ? 2.973 6.517 -10.351 1.00 79.62 88 SER A O 1
ATOM 712 N N . ILE A 1 89 ? 3.351 8.237 -11.734 1.00 83.56 89 ILE A N 1
ATOM 713 C CA . ILE A 1 89 ? 3.049 9.256 -10.714 1.00 83.56 89 ILE A CA 1
ATOM 714 C C . ILE A 1 89 ? 1.600 9.126 -10.246 1.00 83.56 89 ILE A C 1
ATOM 716 O O . ILE A 1 89 ? 1.365 9.045 -9.042 1.00 83.56 89 ILE A O 1
ATOM 720 N N . CYS A 1 90 ? 0.643 9.085 -11.175 1.00 84.12 90 CYS A N 1
ATOM 721 C CA . CYS A 1 90 ? -0.777 8.999 -10.846 1.00 84.12 90 CYS A CA 1
ATOM 722 C C . CYS A 1 90 ? -1.103 7.728 -10.054 1.00 84.12 90 CYS A C 1
ATOM 724 O O . CYS A 1 90 ? -1.742 7.813 -9.008 1.00 84.12 90 CYS A O 1
ATOM 726 N N . ASP A 1 91 ? -0.621 6.571 -10.507 1.00 83.38 91 ASP A N 1
ATOM 727 C CA . ASP A 1 91 ? -0.878 5.284 -9.859 1.00 83.38 91 ASP A CA 1
ATOM 728 C C . ASP A 1 91 ? -0.311 5.234 -8.433 1.00 83.38 91 ASP A C 1
ATOM 730 O O . ASP A 1 91 ? -1.030 4.926 -7.478 1.00 83.38 91 ASP A O 1
ATOM 734 N N . ASN A 1 92 ? 0.956 5.636 -8.255 1.00 84.62 92 ASN A N 1
ATOM 735 C CA . ASN A 1 92 ? 1.581 5.669 -6.931 1.00 84.62 92 ASN A CA 1
ATOM 736 C C . ASN A 1 92 ? 0.890 6.697 -6.017 1.00 84.62 92 ASN A C 1
ATOM 738 O O . ASN A 1 92 ? 0.714 6.434 -4.829 1.00 84.62 92 ASN A O 1
ATOM 742 N N . PHE A 1 93 ? 0.471 7.848 -6.554 1.00 88.50 93 PHE A N 1
ATOM 743 C CA . PHE A 1 93 ? -0.201 8.899 -5.788 1.00 88.50 93 PHE A CA 1
ATOM 744 C C . PHE A 1 93 ? -1.573 8.462 -5.272 1.00 88.50 93 PHE A C 1
ATOM 746 O O . PHE A 1 93 ? -1.850 8.592 -4.079 1.00 88.50 93 PHE A O 1
ATOM 753 N N . ILE A 1 94 ? -2.416 7.897 -6.138 1.00 86.81 94 ILE A N 1
ATOM 754 C CA . ILE A 1 94 ? -3.751 7.433 -5.742 1.00 86.81 94 ILE A CA 1
ATOM 755 C C . ILE A 1 94 ? -3.627 6.242 -4.781 1.00 86.81 94 ILE A C 1
ATOM 757 O O . ILE A 1 94 ? -4.311 6.205 -3.756 1.00 86.81 94 ILE A O 1
ATOM 761 N N . SER A 1 95 ? -2.712 5.308 -5.060 1.00 84.62 95 SER A N 1
ATOM 762 C CA . SER A 1 95 ? -2.450 4.163 -4.182 1.00 84.62 95 SER A CA 1
ATOM 763 C C . SER A 1 95 ? -2.014 4.598 -2.783 1.00 84.62 95 SER A C 1
ATOM 765 O O . SER A 1 95 ? -2.500 4.048 -1.794 1.00 84.62 95 SER A O 1
ATOM 767 N N . MET A 1 96 ? -1.156 5.621 -2.687 1.00 87.81 96 MET A N 1
ATOM 768 C CA . MET A 1 96 ? -0.728 6.190 -1.407 1.00 87.81 96 MET A CA 1
ATOM 769 C C . MET A 1 96 ? -1.905 6.771 -0.625 1.00 87.81 96 MET A C 1
ATOM 771 O O . MET A 1 96 ? -2.045 6.499 0.566 1.00 87.81 96 MET A O 1
ATOM 775 N N . ILE A 1 97 ? -2.778 7.524 -1.302 1.00 88.88 97 ILE A N 1
ATOM 776 C CA . ILE A 1 97 ? -3.942 8.135 -0.656 1.00 88.88 97 ILE A CA 1
ATOM 777 C C . ILE A 1 97 ? -4.863 7.069 -0.066 1.00 88.88 97 ILE A C 1
ATOM 779 O O . ILE A 1 97 ? -5.287 7.160 1.083 1.00 88.88 97 ILE A O 1
ATOM 783 N N . ILE A 1 98 ? -5.161 6.027 -0.838 1.00 84.88 98 ILE A N 1
ATOM 784 C CA . ILE A 1 98 ? -6.072 4.967 -0.401 1.00 84.88 98 ILE A CA 1
ATOM 785 C C . ILE A 1 98 ? -5.468 4.146 0.738 1.00 84.88 98 ILE A C 1
ATOM 787 O O . ILE A 1 98 ? -6.188 3.772 1.666 1.00 84.88 98 ILE A O 1
ATOM 791 N N . ALA A 1 99 ? -4.163 3.866 0.685 1.00 84.31 99 ALA A N 1
ATOM 792 C CA . ALA A 1 99 ? -3.469 3.158 1.754 1.00 84.31 99 ALA A CA 1
ATOM 793 C C . ALA A 1 99 ? -3.587 3.914 3.087 1.00 84.31 99 ALA A C 1
ATOM 795 O O . ALA A 1 99 ? -3.964 3.316 4.097 1.00 84.31 99 ALA A O 1
ATOM 796 N N . GLU A 1 100 ? -3.360 5.229 3.072 1.00 86.88 100 GLU A N 1
ATOM 797 C CA . GLU A 1 100 ? -3.457 6.060 4.273 1.00 86.88 100 GLU A CA 1
ATOM 798 C C . GLU A 1 100 ? -4.908 6.206 4.756 1.00 86.88 100 GLU A C 1
ATOM 800 O O . GLU A 1 100 ? -5.196 6.041 5.944 1.00 86.88 100 GLU A O 1
ATOM 805 N N . LEU A 1 101 ? -5.855 6.413 3.831 1.00 85.94 101 LEU A N 1
ATOM 806 C CA . LEU A 1 101 ? -7.289 6.466 4.138 1.00 85.94 101 LEU A CA 1
ATOM 807 C C . LEU A 1 101 ? -7.818 5.172 4.768 1.00 85.94 101 LEU A C 1
ATOM 809 O O . LEU A 1 101 ? -8.794 5.224 5.512 1.00 85.94 101 LEU A O 1
ATOM 813 N N . ASN A 1 102 ? -7.199 4.026 4.486 1.00 83.81 102 ASN A N 1
ATOM 814 C CA . ASN A 1 102 ? -7.538 2.747 5.108 1.00 83.81 102 ASN A CA 1
ATOM 815 C C . ASN A 1 102 ? -6.974 2.593 6.517 1.00 83.81 102 ASN A C 1
ATOM 817 O O . ASN A 1 102 ? -7.623 1.999 7.380 1.00 83.81 102 ASN A O 1
ATOM 821 N N . LEU A 1 103 ? -5.771 3.111 6.754 1.00 84.06 103 LEU A N 1
ATOM 822 C CA . LEU A 1 103 ? -5.079 2.968 8.029 1.00 84.06 103 LEU A CA 1
ATOM 823 C C . LEU A 1 103 ? -5.695 3.862 9.114 1.00 84.06 103 LEU A C 1
ATOM 825 O O . LEU A 1 103 ? -5.927 3.419 10.241 1.00 84.06 103 LEU A O 1
ATOM 829 N N . LEU A 1 104 ? -6.023 5.099 8.744 1.00 86.56 104 LEU A N 1
ATOM 830 C CA . LEU A 1 104 ? -6.634 6.123 9.593 1.00 86.56 104 LEU A CA 1
ATOM 831 C C . LEU A 1 104 ? -7.841 5.647 10.423 1.00 86.56 104 LEU A C 1
ATOM 833 O O . LEU A 1 104 ? -7.822 5.784 11.648 1.00 86.56 104 LEU A O 1
ATOM 837 N N . PRO A 1 105 ? -8.903 5.082 9.825 1.00 80.94 105 PRO A N 1
ATOM 838 C CA . PRO A 1 105 ? -10.080 4.680 10.578 1.00 80.94 105 PRO A CA 1
ATOM 839 C C . PRO A 1 105 ? -9.828 3.460 11.471 1.00 80.94 105 PRO A C 1
ATOM 841 O O . PRO A 1 105 ? -10.442 3.364 12.533 1.00 80.94 105 PRO A O 1
ATOM 844 N N . ILE A 1 106 ? -8.914 2.556 11.092 1.00 81.88 106 ILE A N 1
ATOM 845 C CA . ILE A 1 106 ? -8.510 1.412 11.930 1.00 81.88 106 ILE A CA 1
ATOM 846 C C . ILE A 1 106 ? -7.863 1.929 13.213 1.00 81.88 106 ILE A C 1
ATOM 848 O O . ILE A 1 106 ? -8.219 1.499 14.308 1.00 81.88 106 ILE A O 1
ATOM 852 N N . LEU A 1 107 ? -6.963 2.898 13.069 1.00 82.56 107 LEU A N 1
ATOM 853 C CA . LEU A 1 107 ? -6.257 3.556 14.161 1.00 82.56 107 LEU A CA 1
ATOM 854 C C . LEU A 1 107 ? -7.214 4.309 15.097 1.00 82.56 107 LEU A C 1
ATOM 856 O O . LEU A 1 107 ? -7.129 4.190 16.316 1.00 82.56 107 LEU A O 1
ATOM 860 N N . VAL A 1 108 ? -8.178 5.043 14.532 1.00 81.56 108 VAL A N 1
ATOM 861 C CA . VAL A 1 108 ? -9.194 5.762 15.314 1.00 81.56 108 VAL A CA 1
ATOM 862 C C . VAL A 1 108 ? -10.118 4.789 16.047 1.00 81.56 108 VAL A C 1
ATOM 864 O O . VAL A 1 108 ? -10.431 5.012 17.216 1.00 81.56 108 VAL A O 1
ATOM 867 N N . LEU A 1 109 ? -10.558 3.710 15.394 1.00 79.38 109 LEU A N 1
ATOM 868 C CA . LEU A 1 109 ? -11.414 2.696 16.013 1.00 79.38 109 LEU A CA 1
ATOM 869 C C . LEU A 1 109 ? -10.691 1.998 17.171 1.00 79.38 109 LEU A C 1
ATOM 871 O O . LEU A 1 109 ? -11.255 1.867 18.255 1.00 79.38 109 LEU A O 1
ATOM 875 N N . ALA A 1 110 ? -9.430 1.635 16.948 1.00 79.81 110 ALA A N 1
ATOM 876 C CA . ALA A 1 110 ? -8.516 1.091 17.939 1.00 79.81 110 ALA A CA 1
ATOM 877 C C . ALA A 1 110 ? -8.427 1.989 19.187 1.00 79.81 110 ALA A C 1
ATOM 879 O O . ALA A 1 110 ? -8.703 1.527 20.295 1.00 79.81 110 ALA A O 1
ATOM 880 N N . CYS A 1 111 ? -8.173 3.290 19.015 1.00 78.62 111 CYS A N 1
ATOM 881 C CA . CYS A 1 111 ? -8.147 4.240 20.131 1.00 78.62 111 CYS A CA 1
ATOM 882 C C . CYS A 1 111 ? -9.511 4.382 20.831 1.00 78.62 111 CYS A C 1
ATOM 884 O O . CYS A 1 111 ? -9.560 4.465 22.054 1.00 78.62 111 CYS A O 1
ATOM 886 N N . ARG A 1 112 ? -10.633 4.366 20.091 1.00 77.38 112 ARG A N 1
ATOM 887 C CA . ARG A 1 112 ? -11.989 4.492 20.671 1.00 77.38 112 ARG A CA 1
ATOM 888 C C . ARG A 1 112 ? -12.404 3.307 21.541 1.00 77.38 112 ARG A C 1
ATOM 890 O O . ARG A 1 112 ? -13.245 3.486 22.417 1.00 77.38 112 ARG A O 1
ATOM 897 N N . MET A 1 113 ? -11.864 2.117 21.289 1.00 77.31 113 MET A N 1
ATOM 898 C CA . MET A 1 113 ? -12.132 0.922 22.098 1.00 77.31 113 MET A CA 1
ATOM 899 C C . MET A 1 113 ? -11.318 0.889 23.398 1.00 77.31 113 MET A C 1
ATOM 901 O O . MET A 1 113 ? -11.560 0.034 24.247 1.00 77.31 113 MET A O 1
ATOM 905 N N . CYS A 1 114 ? -10.358 1.800 23.566 1.00 76.00 114 CYS A N 1
ATOM 906 C CA . CYS A 1 114 ? -9.469 1.804 24.717 1.00 76.00 114 CYS A CA 1
ATOM 907 C C . CYS A 1 114 ? -10.056 2.584 25.902 1.00 76.00 114 CYS A C 1
ATOM 909 O O . CYS A 1 114 ? -10.703 3.616 25.713 1.00 76.00 114 CYS A O 1
ATOM 911 N N . PRO A 1 115 ? -9.800 2.135 27.143 1.00 78.56 115 PRO A N 1
ATOM 912 C CA . PRO A 1 115 ? -10.122 2.911 28.329 1.00 78.56 115 PRO A CA 1
ATOM 913 C C . PRO A 1 115 ? -9.267 4.184 28.392 1.00 78.56 115 PRO A C 1
ATOM 915 O O . PRO A 1 115 ? -8.112 4.217 27.955 1.00 78.56 115 PRO A O 1
ATOM 918 N N . LYS A 1 116 ? -9.842 5.241 28.975 1.00 74.81 116 LYS A N 1
ATOM 919 C CA . LYS A 1 116 ? -9.154 6.524 29.166 1.00 74.81 116 LYS A CA 1
ATOM 920 C C . LYS A 1 116 ? -7.860 6.299 29.963 1.00 74.81 116 LYS A C 1
ATOM 922 O O . LYS A 1 116 ? -7.870 5.537 30.927 1.00 74.81 116 LYS A O 1
ATOM 927 N N . ASN A 1 117 ? -6.784 6.993 29.577 1.00 78.62 117 ASN A N 1
ATOM 928 C CA . ASN A 1 117 ? -5.424 6.972 30.158 1.00 78.62 117 ASN A CA 1
ATOM 929 C C . ASN A 1 117 ? -4.404 5.969 29.574 1.00 78.62 117 ASN A C 1
ATOM 931 O O . ASN A 1 117 ? -3.241 6.050 29.961 1.00 78.62 117 ASN A O 1
ATOM 935 N N . ILE A 1 118 ? -4.763 5.082 28.632 1.00 87.62 118 ILE A N 1
ATOM 936 C CA . ILE A 1 118 ? -3.786 4.174 27.969 1.00 87.62 118 ILE A CA 1
ATOM 937 C C . ILE A 1 118 ? -3.744 4.286 26.435 1.00 87.62 118 ILE A C 1
ATOM 939 O O . ILE A 1 118 ? -3.141 3.454 25.757 1.00 87.62 118 ILE A O 1
ATOM 943 N N . GLU A 1 119 ? -4.356 5.329 25.875 1.00 84.44 119 GLU A N 1
ATOM 944 C CA . GLU A 1 119 ? -4.483 5.543 24.424 1.00 84.44 119 GLU A CA 1
ATOM 945 C C . GLU A 1 119 ? -3.120 5.561 23.709 1.00 84.44 119 GLU A C 1
ATOM 947 O O . GLU A 1 119 ? -2.954 4.929 22.666 1.00 84.44 119 GLU A O 1
ATOM 952 N N . ALA A 1 120 ? -2.114 6.211 24.308 1.00 85.88 120 ALA A N 1
ATOM 953 C CA . ALA A 1 120 ? -0.763 6.286 23.752 1.00 85.88 120 ALA A CA 1
ATOM 954 C C . ALA A 1 120 ? -0.076 4.911 23.677 1.00 85.88 120 ALA A C 1
ATOM 956 O O . ALA A 1 120 ? 0.556 4.580 22.673 1.00 85.88 120 ALA A O 1
ATOM 957 N N . THR A 1 121 ? -0.226 4.083 24.715 1.00 89.81 121 THR A N 1
ATOM 958 C CA . THR A 1 121 ? 0.332 2.724 24.745 1.00 89.81 121 THR A CA 1
ATOM 959 C C . THR A 1 121 ? -0.323 1.841 23.690 1.00 89.81 121 THR A C 1
ATOM 961 O O . THR A 1 121 ? 0.364 1.068 23.023 1.00 89.81 121 THR A O 1
ATOM 964 N N . MET A 1 122 ? -1.634 1.981 23.486 1.00 86.69 122 MET A N 1
ATOM 965 C CA . MET A 1 122 ? -2.334 1.201 22.471 1.00 86.69 122 MET A CA 1
ATOM 966 C C . MET A 1 122 ? -1.954 1.623 21.052 1.00 86.69 122 MET A C 1
ATOM 968 O O . MET A 1 122 ? -1.671 0.764 20.217 1.00 86.69 122 MET A O 1
ATOM 972 N N . TYR A 1 123 ? -1.832 2.928 20.802 1.00 86.12 123 TYR A N 1
ATOM 973 C CA . TYR A 1 123 ? -1.306 3.443 19.539 1.00 86.12 123 TYR A CA 1
ATOM 974 C C . TYR A 1 123 ? 0.100 2.899 19.243 1.00 86.12 123 TYR A C 1
ATOM 976 O O . TYR A 1 123 ? 0.375 2.441 18.130 1.00 86.12 123 TYR A O 1
ATOM 984 N N . ALA A 1 124 ? 0.984 2.895 20.246 1.00 90.69 124 ALA A N 1
ATOM 985 C CA . ALA A 1 124 ? 2.329 2.345 20.118 1.00 90.69 124 ALA A CA 1
ATOM 986 C C . ALA A 1 124 ? 2.305 0.837 19.812 1.00 90.69 124 ALA A C 1
ATOM 988 O O . ALA A 1 124 ? 3.022 0.377 18.922 1.00 90.69 124 ALA A O 1
ATOM 989 N N . MET A 1 125 ? 1.446 0.072 20.491 1.00 90.62 125 MET A N 1
ATOM 990 C CA . MET A 1 125 ? 1.287 -1.366 20.256 1.00 90.62 125 MET A CA 1
ATOM 991 C C . MET A 1 125 ? 0.750 -1.664 18.851 1.00 90.62 125 MET A C 1
ATOM 993 O O . MET A 1 125 ? 1.262 -2.557 18.167 1.00 90.62 125 MET A O 1
ATOM 997 N N . LEU A 1 126 ? -0.239 -0.897 18.386 1.00 88.75 126 LEU A N 1
ATOM 998 C CA . LEU A 1 126 ? -0.800 -1.058 17.049 1.00 88.75 126 LEU A CA 1
ATOM 999 C C . LEU A 1 126 ? 0.241 -0.723 15.977 1.00 88.75 126 LEU A C 1
ATOM 1001 O O . LEU A 1 126 ? 0.446 -1.505 15.053 1.00 88.75 126 LEU A O 1
ATOM 1005 N N . THR A 1 127 ? 0.959 0.388 16.145 1.00 89.12 127 THR A N 1
ATOM 1006 C CA . THR A 1 127 ? 2.031 0.810 15.231 1.00 89.12 127 THR A CA 1
ATOM 1007 C C . THR A 1 127 ? 3.170 -0.210 15.191 1.00 89.12 127 THR A C 1
ATOM 1009 O O . THR A 1 127 ? 3.651 -0.558 14.114 1.00 89.12 127 THR A O 1
ATOM 1012 N N . SER A 1 128 ? 3.565 -0.761 16.342 1.00 94.06 128 SER A N 1
ATOM 1013 C CA . SER A 1 128 ? 4.547 -1.850 16.420 1.00 94.06 128 SER A CA 1
ATOM 1014 C C . SER A 1 128 ? 4.082 -3.084 15.639 1.00 94.06 128 SER A C 1
ATOM 1016 O O . SER A 1 128 ? 4.836 -3.642 14.843 1.00 94.06 128 SER A O 1
ATOM 1018 N N . THR A 1 129 ? 2.807 -3.453 15.780 1.00 91.81 129 THR A N 1
ATOM 1019 C CA . THR A 1 129 ? 2.202 -4.566 15.034 1.00 91.81 129 THR A CA 1
ATOM 1020 C C . THR A 1 129 ? 2.199 -4.308 13.523 1.00 91.81 129 THR A C 1
ATOM 1022 O O . THR A 1 1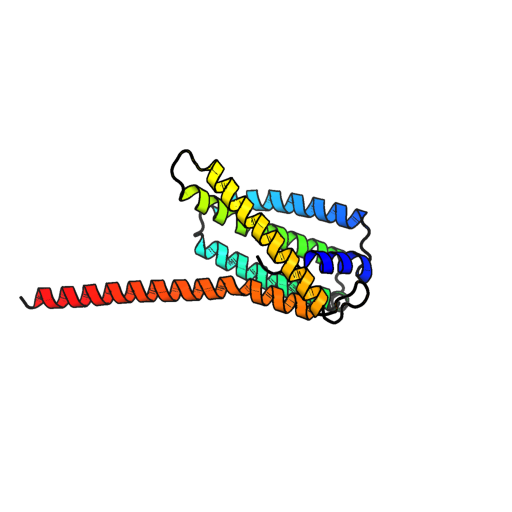29 ? 2.521 -5.204 12.743 1.00 91.81 129 THR A O 1
ATOM 1025 N N . ILE A 1 130 ? 1.895 -3.079 13.092 1.00 89.31 130 ILE A N 1
ATOM 1026 C CA . ILE A 1 130 ? 1.936 -2.668 11.678 1.00 89.31 130 ILE A CA 1
ATOM 1027 C C . ILE A 1 130 ? 3.364 -2.756 11.123 1.00 89.31 130 ILE A C 1
ATOM 1029 O O . ILE A 1 130 ? 3.576 -3.291 10.031 1.00 89.31 130 ILE A O 1
ATOM 1033 N N . ASN A 1 131 ? 4.356 -2.289 11.881 1.00 91.06 131 ASN A N 1
ATOM 1034 C CA . ASN A 1 131 ? 5.763 -2.361 11.487 1.00 91.06 131 ASN A CA 1
ATOM 1035 C C . ASN A 1 131 ? 6.261 -3.811 11.413 1.00 91.06 131 ASN A C 1
ATOM 1037 O O . ASN A 1 131 ? 6.946 -4.173 10.457 1.00 91.06 131 ASN A O 1
ATOM 1041 N N . LEU A 1 132 ? 5.869 -4.666 12.362 1.00 92.25 132 LEU A N 1
ATOM 1042 C CA . LEU A 1 132 ? 6.173 -6.097 12.319 1.00 92.25 132 LEU A CA 1
ATOM 1043 C C . LEU A 1 132 ? 5.532 -6.764 11.096 1.00 92.25 132 LEU A C 1
ATOM 1045 O O . LEU A 1 132 ? 6.194 -7.513 10.380 1.00 92.25 132 LEU A O 1
ATOM 1049 N N . GLY A 1 133 ? 4.267 -6.447 10.810 1.00 88.62 133 GLY A N 1
ATOM 1050 C CA . GLY A 1 133 ? 3.583 -6.900 9.600 1.00 88.62 133 GLY A CA 1
ATOM 1051 C C . GLY A 1 133 ? 4.298 -6.446 8.326 1.00 88.62 133 GLY A C 1
ATOM 1052 O O . GLY A 1 133 ? 4.448 -7.238 7.396 1.00 88.62 133 GLY A O 1
ATOM 1053 N N . SER A 1 134 ? 4.808 -5.212 8.306 1.00 86.75 134 SER A N 1
ATOM 1054 C CA . SER A 1 134 ? 5.608 -4.677 7.198 1.00 86.75 134 SER A CA 1
ATOM 1055 C C . SER A 1 134 ? 6.908 -5.463 7.024 1.00 86.75 134 SER A C 1
ATOM 1057 O O . SER A 1 134 ? 7.234 -5.871 5.911 1.00 86.75 134 SER A O 1
ATOM 1059 N N . PHE A 1 135 ? 7.609 -5.763 8.118 1.00 88.44 135 PHE A N 1
ATOM 1060 C CA . PHE A 1 135 ? 8.835 -6.558 8.096 1.00 88.44 135 PHE A CA 1
ATOM 1061 C C . PHE A 1 135 ? 8.597 -7.979 7.565 1.00 88.44 135 PHE A C 1
ATOM 1063 O O . PHE A 1 135 ? 9.264 -8.406 6.622 1.00 88.44 135 PHE A O 1
ATOM 1070 N N . VAL A 1 136 ? 7.594 -8.686 8.097 1.00 89.44 136 VAL A N 1
ATOM 1071 C CA . VAL A 1 136 ? 7.226 -10.037 7.637 1.00 89.44 136 VAL A CA 1
ATOM 1072 C C . VAL A 1 136 ? 6.794 -10.015 6.171 1.00 89.44 136 VAL A C 1
ATOM 1074 O O . VAL A 1 136 ? 7.209 -10.874 5.395 1.00 89.44 136 VAL A O 1
ATOM 1077 N N . SER A 1 137 ? 6.016 -9.010 5.758 1.00 85.44 137 SER A N 1
ATOM 1078 C CA . SER A 1 137 ? 5.634 -8.848 4.352 1.00 85.44 137 SER A CA 1
ATOM 1079 C C . SER A 1 137 ? 6.843 -8.610 3.441 1.00 85.44 137 SER A C 1
ATOM 1081 O O . SER A 1 137 ? 6.865 -9.122 2.324 1.00 85.44 137 SER A O 1
ATOM 1083 N N . GLY A 1 138 ? 7.859 -7.892 3.931 1.00 85.75 138 GLY A N 1
ATOM 1084 C CA . GLY A 1 138 ? 9.154 -7.692 3.282 1.00 85.75 138 GLY A CA 1
ATOM 1085 C C . GLY A 1 138 ? 9.893 -9.003 3.050 1.00 85.75 138 GLY A C 1
ATOM 1086 O O . GLY A 1 138 ? 10.305 -9.290 1.928 1.00 85.75 138 GLY A O 1
ATOM 1087 N N . LEU A 1 139 ? 10.003 -9.825 4.096 1.00 87.06 139 LEU A N 1
ATOM 1088 C CA . LEU A 1 139 ? 10.652 -11.133 4.022 1.00 87.06 139 LEU A CA 1
ATOM 1089 C C . LEU A 1 139 ? 9.931 -12.074 3.056 1.00 87.06 139 LEU A C 1
ATOM 1091 O O . LEU A 1 139 ? 10.571 -12.658 2.186 1.00 87.06 139 LEU A O 1
ATOM 1095 N N . LEU A 1 140 ? 8.603 -12.181 3.166 1.00 85.50 140 LEU A N 1
ATOM 1096 C CA . LEU A 1 140 ? 7.801 -13.014 2.267 1.00 85.50 140 LEU A CA 1
ATOM 1097 C C . LEU A 1 140 ? 7.878 -12.525 0.819 1.00 85.50 140 LEU A C 1
ATOM 1099 O O . LEU A 1 140 ? 8.015 -13.336 -0.088 1.00 85.50 140 LEU A O 1
ATOM 1103 N N . GLY A 1 141 ? 7.828 -11.210 0.597 1.00 83.81 141 GLY A N 1
ATOM 1104 C CA . GLY A 1 141 ? 7.957 -10.614 -0.731 1.00 83.81 141 GLY A CA 1
ATOM 1105 C C . GLY A 1 141 ? 9.315 -10.893 -1.373 1.00 83.81 141 GLY A C 1
ATOM 1106 O O . GLY A 1 141 ? 9.374 -11.338 -2.515 1.00 83.81 141 GLY A O 1
ATOM 1107 N N . SER A 1 142 ? 10.400 -10.724 -0.612 1.00 84.25 142 SER A N 1
ATOM 1108 C CA . SER A 1 142 ? 11.760 -11.062 -1.052 1.00 84.25 142 SER A CA 1
ATOM 1109 C C . SER A 1 142 ? 11.913 -12.556 -1.359 1.00 84.25 142 SER A C 1
ATOM 1111 O O . SER A 1 142 ? 12.473 -12.931 -2.387 1.00 84.25 142 SER A O 1
ATOM 1113 N N . LEU A 1 143 ? 11.339 -13.420 -0.516 1.00 85.00 143 LEU A N 1
ATOM 1114 C CA . LEU A 1 143 ? 11.331 -14.863 -0.738 1.00 85.00 143 LEU A CA 1
ATOM 1115 C C . LEU A 1 143 ? 10.559 -15.235 -2.011 1.00 85.00 143 LEU A C 1
ATOM 1117 O O . LEU A 1 143 ? 11.032 -16.063 -2.782 1.00 85.00 143 LEU A O 1
ATOM 1121 N N . LEU A 1 144 ? 9.415 -14.597 -2.276 1.00 81.50 144 LEU A N 1
ATOM 1122 C CA . LEU A 1 144 ? 8.681 -14.776 -3.531 1.00 81.50 144 LEU A CA 1
ATOM 1123 C C . LEU A 1 144 ? 9.504 -14.313 -4.739 1.00 81.50 144 LEU A C 1
ATOM 1125 O O . LEU A 1 144 ? 9.565 -15.034 -5.726 1.00 81.50 144 LEU A O 1
ATOM 1129 N N . ILE A 1 145 ? 10.162 -13.155 -4.668 1.00 81.38 145 ILE A N 1
ATOM 1130 C CA . ILE A 1 145 ? 11.046 -12.653 -5.737 1.00 81.38 145 ILE A CA 1
ATOM 1131 C C . ILE A 1 145 ? 12.143 -13.680 -6.049 1.00 81.38 145 ILE A C 1
ATOM 1133 O O . ILE A 1 145 ? 12.352 -14.014 -7.216 1.00 81.38 145 ILE A O 1
ATOM 1137 N N . TYR A 1 146 ? 12.776 -14.229 -5.008 1.00 81.06 146 TYR A N 1
ATOM 1138 C CA . TYR A 1 146 ? 13.786 -15.277 -5.137 1.00 81.06 146 TYR A CA 1
ATOM 1139 C C . TYR A 1 146 ? 13.218 -16.560 -5.765 1.00 81.06 146 TYR A C 1
ATOM 1141 O O . TYR A 1 146 ? 13.803 -17.088 -6.707 1.00 81.06 146 TYR A O 1
ATOM 1149 N N . LEU A 1 147 ? 12.055 -17.037 -5.303 1.00 80.38 147 LEU A N 1
ATOM 1150 C CA . LEU A 1 147 ? 11.404 -18.239 -5.842 1.00 80.38 147 LEU A CA 1
ATOM 1151 C C . LEU A 1 147 ? 10.947 -18.078 -7.298 1.00 80.38 147 LEU A C 1
ATOM 1153 O O . LEU A 1 147 ? 11.026 -19.030 -8.069 1.00 80.38 147 LEU A O 1
ATOM 1157 N N . LEU A 1 148 ? 10.466 -16.892 -7.678 1.00 75.81 148 LEU A N 1
ATOM 1158 C CA . LEU A 1 148 ? 10.044 -16.588 -9.048 1.00 75.81 148 LEU A CA 1
ATOM 1159 C C . LEU A 1 148 ? 11.238 -16.303 -9.981 1.00 75.81 148 LEU A C 1
ATOM 1161 O O . LEU A 1 148 ? 11.026 -16.095 -11.178 1.00 75.81 148 LEU A O 1
ATOM 1165 N N . GLY A 1 149 ? 12.470 -16.287 -9.457 1.00 70.44 149 GLY A N 1
ATOM 1166 C CA . GLY A 1 149 ? 13.688 -16.024 -10.224 1.00 70.44 149 GLY A CA 1
ATOM 1167 C C . GLY A 1 149 ? 13.765 -14.605 -10.794 1.00 70.44 149 GLY A C 1
ATOM 1168 O O . GLY A 1 149 ? 14.469 -14.380 -11.778 1.00 70.44 149 GLY A O 1
ATOM 1169 N N . ILE A 1 150 ? 13.027 -13.652 -10.212 1.00 71.81 150 ILE A N 1
ATOM 1170 C CA . ILE A 1 150 ? 12.999 -12.264 -10.684 1.00 71.81 150 ILE A CA 1
ATOM 1171 C C . ILE A 1 150 ? 14.348 -11.637 -10.334 1.00 71.81 150 ILE A C 1
ATOM 1173 O O . ILE A 1 150 ? 14.674 -11.444 -9.164 1.00 71.81 150 ILE A O 1
ATOM 1177 N N . THR A 1 151 ? 15.137 -11.354 -11.365 1.00 64.69 151 THR A N 1
ATOM 1178 C CA . THR A 1 151 ? 16.479 -10.771 -11.249 1.00 64.69 151 THR A CA 1
ATOM 1179 C C . THR A 1 151 ? 16.440 -9.338 -11.773 1.00 64.69 151 THR A C 1
ATOM 1181 O O . THR A 1 151 ? 15.559 -8.998 -12.560 1.00 64.69 151 THR A O 1
ATOM 1184 N N . ASP A 1 152 ? 17.415 -8.507 -11.401 1.00 59.25 152 ASP A N 1
ATOM 1185 C CA . ASP A 1 152 ? 17.530 -7.092 -11.796 1.00 59.25 152 ASP A CA 1
ATOM 1186 C C . ASP A 1 152 ? 17.432 -6.825 -13.315 1.00 59.25 152 ASP A C 1
ATOM 1188 O O . ASP A 1 152 ? 17.204 -5.685 -13.727 1.00 59.25 152 ASP A O 1
ATOM 1192 N N . THR A 1 153 ? 17.602 -7.863 -14.141 1.00 55.50 153 THR A N 1
ATOM 1193 C CA . THR A 1 153 ? 17.582 -7.833 -15.609 1.00 55.50 153 THR A CA 1
ATOM 1194 C C . THR A 1 153 ? 16.466 -8.668 -16.253 1.00 55.50 153 THR A C 1
ATOM 1196 O O . THR A 1 153 ? 16.201 -8.481 -17.439 1.00 55.50 153 THR A O 1
ATOM 1199 N N . VAL A 1 154 ? 15.793 -9.561 -15.512 1.00 62.91 154 VAL A N 1
ATOM 1200 C CA . VAL A 1 154 ? 14.767 -10.483 -16.040 1.00 62.91 154 VAL A CA 1
ATOM 1201 C C . VAL A 1 154 ? 13.481 -10.330 -15.230 1.00 62.91 154 VAL A C 1
ATOM 1203 O O . VAL A 1 154 ? 13.386 -10.783 -14.088 1.00 62.91 154 VAL A O 1
ATOM 1206 N N . PHE A 1 155 ? 12.479 -9.698 -15.846 1.00 64.81 155 PHE A N 1
ATOM 1207 C CA . PHE A 1 155 ? 11.191 -9.356 -15.226 1.00 64.81 155 PHE A CA 1
ATOM 1208 C C . PHE A 1 155 ? 10.014 -10.191 -15.761 1.00 64.81 155 PHE A C 1
ATOM 1210 O O . PHE A 1 155 ? 8.859 -9.847 -15.514 1.00 64.81 155 PHE A O 1
ATOM 1217 N N . ASP A 1 156 ? 10.273 -11.301 -16.457 1.00 64.44 156 ASP A N 1
ATOM 1218 C CA . ASP A 1 156 ? 9.242 -12.098 -17.148 1.00 64.44 156 ASP A CA 1
ATOM 1219 C C . ASP A 1 156 ? 8.134 -12.612 -16.213 1.00 64.44 156 ASP A C 1
ATOM 1221 O O . ASP A 1 156 ? 6.974 -12.710 -16.609 1.00 64.44 156 ASP A O 1
ATOM 1225 N N . ASN A 1 157 ? 8.464 -12.863 -14.942 1.00 68.81 157 ASN A N 1
ATOM 1226 C CA . ASN A 1 157 ? 7.521 -13.323 -13.918 1.00 68.81 157 ASN A CA 1
ATOM 1227 C C . ASN A 1 157 ? 6.974 -12.190 -13.027 1.00 68.81 157 ASN A C 1
ATOM 1229 O O . ASN A 1 157 ? 6.275 -12.451 -12.046 1.00 68.81 157 ASN A O 1
ATOM 1233 N N . PHE A 1 158 ? 7.261 -10.921 -13.338 1.00 69.81 158 PHE A N 1
ATOM 1234 C CA . PHE A 1 158 ? 6.832 -9.792 -12.507 1.00 69.81 158 PHE A CA 1
ATOM 1235 C C . PHE A 1 158 ? 5.303 -9.641 -12.467 1.00 69.81 158 PHE A C 1
ATOM 1237 O O . PHE A 1 158 ? 4.730 -9.325 -11.424 1.00 69.81 158 PHE A O 1
ATOM 1244 N N . TRP A 1 159 ? 4.619 -9.961 -13.568 1.00 70.38 159 TRP A N 1
ATOM 1245 C CA . TRP A 1 159 ? 3.155 -9.969 -13.617 1.00 70.38 159 TRP A CA 1
ATOM 1246 C C . TRP A 1 159 ? 2.544 -11.013 -12.663 1.00 70.38 159 TRP A C 1
ATOM 1248 O O . TRP A 1 159 ? 1.542 -10.715 -12.016 1.00 70.38 159 TRP A O 1
ATOM 1258 N N . LEU A 1 160 ? 3.166 -12.193 -12.500 1.00 70.31 160 LEU A N 1
ATOM 1259 C CA . LEU A 1 160 ? 2.721 -13.220 -11.544 1.00 70.31 160 LEU A CA 1
ATOM 1260 C C . LEU A 1 160 ? 2.821 -12.713 -10.108 1.00 70.31 160 LEU A C 1
ATOM 1262 O O . LEU A 1 160 ? 1.892 -12.902 -9.324 1.00 70.31 160 LEU A O 1
ATOM 1266 N N . LEU A 1 161 ? 3.919 -12.028 -9.775 1.00 72.94 161 LEU A N 1
ATOM 1267 C CA . LEU A 1 161 ? 4.107 -11.434 -8.454 1.00 72.94 161 LEU A CA 1
ATOM 1268 C C . LEU A 1 161 ? 2.978 -10.445 -8.132 1.00 72.94 161 LEU A C 1
ATOM 1270 O O . LEU A 1 161 ? 2.414 -10.483 -7.035 1.00 72.94 161 LEU A O 1
ATOM 1274 N N . VAL A 1 162 ? 2.603 -9.596 -9.092 1.00 73.44 162 VAL A N 1
ATOM 1275 C CA . VAL A 1 162 ? 1.510 -8.633 -8.912 1.00 73.44 162 VAL A CA 1
ATOM 1276 C C . VAL A 1 162 ? 0.155 -9.326 -8.825 1.00 73.44 162 VAL A C 1
ATOM 1278 O O . VAL A 1 162 ? -0.599 -9.015 -7.912 1.00 73.44 162 VAL A O 1
ATOM 1281 N N . VAL A 1 163 ? -0.132 -10.332 -9.656 1.00 74.06 163 VAL A N 1
ATOM 1282 C CA . VAL A 1 163 ? -1.386 -11.104 -9.571 1.00 74.06 163 VAL A CA 1
ATOM 1283 C C . VAL A 1 163 ? -1.536 -11.796 -8.213 1.00 74.06 163 VAL A C 1
ATOM 1285 O O . VAL A 1 163 ? -2.608 -11.728 -7.606 1.00 74.06 163 VAL A O 1
ATOM 1288 N N . ILE A 1 164 ? -0.473 -12.420 -7.699 1.00 74.81 164 ILE A N 1
ATOM 1289 C CA . ILE A 1 164 ? -0.478 -13.055 -6.371 1.00 74.81 164 ILE A CA 1
ATOM 1290 C C . ILE A 1 164 ? -0.754 -12.004 -5.291 1.00 74.81 164 ILE A C 1
ATOM 1292 O O . ILE A 1 164 ? -1.611 -12.198 -4.427 1.00 74.81 164 ILE A O 1
ATOM 1296 N N . THR A 1 165 ? -0.074 -10.862 -5.366 1.00 71.94 165 THR A N 1
ATOM 1297 C CA . THR A 1 165 ? -0.207 -9.783 -4.380 1.00 71.94 165 THR A CA 1
ATOM 1298 C C . THR A 1 165 ? -1.604 -9.158 -4.416 1.00 71.94 165 THR A C 1
ATOM 1300 O O . THR A 1 165 ? -2.220 -8.995 -3.362 1.00 71.94 165 THR A O 1
ATOM 1303 N N . SER A 1 166 ? -2.152 -8.890 -5.604 1.00 72.31 166 SER A N 1
ATOM 1304 C CA . SER A 1 166 ? -3.518 -8.388 -5.797 1.00 72.31 166 SER A CA 1
ATOM 1305 C C . SER A 1 166 ? -4.573 -9.391 -5.324 1.00 72.31 166 SER A C 1
ATOM 1307 O O . SER A 1 166 ? -5.562 -8.993 -4.712 1.00 72.31 166 SER A O 1
ATOM 1309 N N . SER A 1 167 ? -4.342 -10.693 -5.517 1.00 72.31 167 SER A N 1
ATOM 1310 C CA . SER A 1 167 ? -5.236 -11.748 -5.016 1.00 72.31 167 SER A CA 1
ATOM 1311 C C . SER A 1 167 ? -5.268 -11.780 -3.486 1.00 72.31 167 SER A C 1
ATOM 1313 O O . SER A 1 167 ? -6.337 -11.840 -2.881 1.00 72.31 167 SER A O 1
ATOM 1315 N N . ILE A 1 168 ? -4.104 -11.656 -2.840 1.00 73.25 168 ILE A N 1
ATOM 1316 C CA . ILE A 1 168 ? -4.006 -11.546 -1.376 1.00 73.25 168 ILE A CA 1
ATOM 1317 C C . ILE A 1 168 ? -4.648 -10.241 -0.884 1.00 73.25 168 ILE A C 1
ATOM 1319 O O . ILE A 1 168 ? -5.267 -10.216 0.177 1.00 73.25 168 ILE A O 1
ATOM 1323 N N . GLN A 1 169 ? -4.550 -9.158 -1.653 1.00 71.38 169 GLN A N 1
ATOM 1324 C CA . GLN A 1 169 ? -5.164 -7.875 -1.314 1.00 71.38 169 GLN A CA 1
ATOM 1325 C C . GLN A 1 169 ? -6.697 -7.884 -1.443 1.00 71.38 169 GLN A C 1
ATOM 1327 O O . GLN A 1 169 ? -7.353 -7.076 -0.791 1.00 71.38 169 GLN A O 1
ATOM 1332 N N . ALA A 1 170 ? -7.271 -8.820 -2.207 1.00 69.12 170 ALA A N 1
ATOM 1333 C CA . ALA A 1 170 ? -8.714 -9.056 -2.296 1.00 69.12 170 ALA A CA 1
ATOM 1334 C C . ALA A 1 170 ? -9.262 -9.954 -1.164 1.00 69.12 170 ALA A C 1
ATOM 1336 O O . ALA A 1 170 ? -10.470 -10.003 -0.927 1.00 69.12 170 ALA A O 1
ATOM 1337 N N . LEU A 1 171 ? -8.393 -10.641 -0.420 1.00 73.12 171 LEU A N 1
ATOM 1338 C CA . LEU A 1 171 ? -8.771 -11.525 0.687 1.00 73.12 171 LEU A CA 1
ATOM 1339 C C . LEU A 1 171 ? -9.580 -10.832 1.813 1.00 73.12 171 LEU A C 1
ATOM 1341 O O . LEU A 1 171 ? -10.537 -11.434 2.302 1.00 73.12 171 LEU A O 1
ATOM 1345 N N . PRO A 1 172 ? -9.311 -9.567 2.200 1.00 68.88 172 PRO A N 1
ATOM 1346 C CA . PRO A 1 172 ? -10.134 -8.836 3.166 1.00 68.88 172 PRO A CA 1
ATOM 1347 C C . PRO A 1 172 ? -11.605 -8.669 2.741 1.00 68.88 172 PRO A C 1
ATOM 1349 O O . PRO A 1 172 ? -12.486 -8.700 3.599 1.00 68.88 172 PRO A O 1
ATOM 1352 N N . LEU A 1 173 ? -11.898 -8.548 1.437 1.00 68.50 173 LEU A N 1
ATOM 1353 C CA . LEU A 1 173 ? -13.277 -8.494 0.925 1.00 68.50 173 LEU A CA 1
ATOM 1354 C C . LEU A 1 173 ? -14.012 -9.82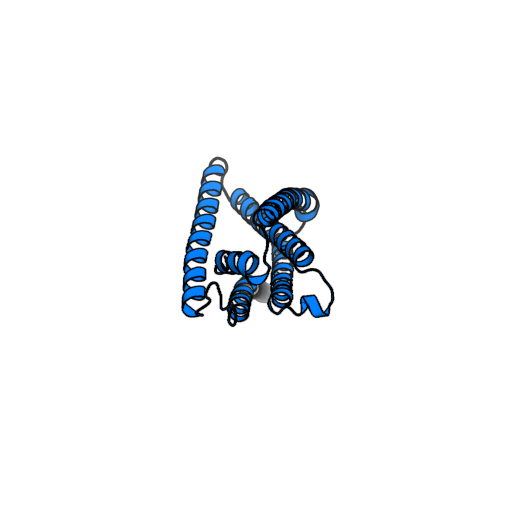6 1.141 1.00 68.50 173 LEU A C 1
ATOM 1356 O O . LEU A 1 173 ? -15.194 -9.824 1.490 1.00 68.50 173 LEU A O 1
ATOM 1360 N N . LEU A 1 174 ? -13.314 -10.958 0.984 1.00 67.88 174 LEU A N 1
ATOM 1361 C CA . LEU A 1 174 ? -13.875 -12.285 1.260 1.00 67.88 174 LEU A CA 1
ATOM 1362 C C . LEU A 1 174 ? -14.180 -12.469 2.751 1.00 67.88 174 LEU A C 1
ATOM 1364 O O . LEU A 1 174 ? -15.263 -12.947 3.084 1.00 67.88 174 LEU A O 1
ATOM 1368 N N . LEU A 1 175 ? -13.284 -12.031 3.647 1.00 66.94 175 LEU A N 1
ATOM 1369 C CA . LEU A 1 175 ? -13.537 -12.094 5.093 1.00 66.94 175 LEU A CA 1
ATOM 1370 C C . LEU A 1 175 ? -14.720 -11.221 5.520 1.00 66.94 175 LEU A C 1
ATOM 1372 O O . LEU A 1 175 ? -15.507 -11.641 6.364 1.00 66.94 175 LEU A O 1
ATOM 1376 N N . ILE A 1 176 ? -14.881 -10.033 4.932 1.00 67.38 176 ILE A N 1
ATOM 1377 C CA . ILE A 1 176 ? -16.031 -9.172 5.238 1.00 67.38 176 ILE A CA 1
ATOM 1378 C C . ILE A 1 176 ? -17.332 -9.816 4.767 1.00 67.38 176 ILE A C 1
ATOM 1380 O O . ILE A 1 176 ? -18.319 -9.796 5.495 1.00 67.38 176 ILE A O 1
ATOM 1384 N N . LYS A 1 177 ? -17.348 -10.436 3.585 1.00 65.88 177 LYS A N 1
ATOM 1385 C CA . LYS A 1 177 ? -18.537 -11.153 3.111 1.00 65.88 177 LYS A CA 1
ATOM 1386 C C . LYS A 1 177 ? -18.879 -12.342 4.014 1.00 65.88 177 LYS A C 1
ATOM 1388 O O . LYS A 1 177 ? -20.056 -12.597 4.260 1.00 65.88 177 LYS A O 1
ATOM 1393 N N . LEU A 1 178 ? -17.864 -13.032 4.535 1.00 65.69 178 LEU A N 1
ATOM 1394 C CA . LEU A 1 178 ? -18.048 -14.131 5.479 1.00 65.69 178 LEU A CA 1
ATOM 1395 C C . LEU A 1 178 ? -18.612 -13.629 6.818 1.00 65.69 178 LEU A C 1
ATOM 1397 O O . LEU A 1 178 ? -19.570 -14.208 7.322 1.00 65.69 178 LEU A O 1
ATOM 1401 N N . ILE A 1 179 ? -18.109 -12.509 7.349 1.00 62.97 179 ILE A N 1
ATOM 1402 C CA . ILE A 1 179 ? -18.596 -11.974 8.628 1.00 62.97 179 ILE A CA 1
ATOM 1403 C C . ILE A 1 179 ? -20.007 -11.388 8.526 1.00 62.97 179 ILE A C 1
ATOM 1405 O O . ILE A 1 179 ? -20.808 -11.566 9.438 1.00 62.97 179 ILE A O 1
ATOM 1409 N N . ASP A 1 180 ? -20.356 -10.743 7.410 1.00 63.75 180 ASP A N 1
ATOM 1410 C CA . ASP A 1 180 ? -21.727 -10.270 7.178 1.00 63.75 180 ASP A CA 1
ATOM 1411 C C . ASP A 1 180 ? -22.693 -11.451 6.989 1.00 63.75 180 ASP A C 1
ATOM 1413 O O . ASP A 1 180 ? -23.856 -11.361 7.380 1.00 63.75 180 ASP A O 1
ATOM 1417 N N . SER A 1 181 ? -22.221 -12.579 6.440 1.00 58.56 181 SER A N 1
ATOM 1418 C CA . SER A 1 181 ? -23.025 -13.804 6.359 1.00 58.56 181 SER A CA 1
ATOM 1419 C C . SER A 1 181 ? -23.298 -14.400 7.742 1.00 58.56 181 SER A C 1
ATOM 1421 O O . SER A 1 181 ? -24.438 -14.755 8.030 1.00 58.56 181 SER A O 1
ATOM 1423 N N . GLU A 1 182 ? -22.304 -14.417 8.634 1.00 62.00 182 GLU A N 1
ATOM 1424 C CA . GLU A 1 182 ? -22.481 -14.888 10.011 1.00 62.00 182 GLU A CA 1
ATOM 1425 C C . GLU A 1 182 ? -23.393 -13.970 10.829 1.00 62.00 182 GLU A C 1
ATOM 1427 O O . GLU A 1 182 ? -24.308 -14.460 11.489 1.00 62.00 182 GLU A O 1
ATOM 1432 N N . GLN A 1 183 ? -23.218 -12.645 10.745 1.00 61.69 183 GLN A N 1
ATOM 1433 C CA . GLN A 1 183 ? -24.096 -11.710 11.457 1.00 61.69 183 GLN A CA 1
ATOM 1434 C C . GLN A 1 183 ? -25.540 -11.813 10.959 1.00 61.69 183 GLN A C 1
ATOM 1436 O O . GLN A 1 183 ? -26.455 -11.900 11.773 1.00 61.69 183 GLN A O 1
ATOM 1441 N N . ASN A 1 184 ? -25.765 -11.875 9.642 1.00 62.00 184 ASN A N 1
ATOM 1442 C CA . ASN A 1 184 ? -27.112 -12.065 9.095 1.00 62.00 184 ASN A CA 1
ATOM 1443 C C . ASN A 1 184 ? -27.735 -13.398 9.533 1.00 62.00 184 ASN A C 1
ATOM 1445 O O . ASN A 1 184 ? -28.934 -13.442 9.809 1.00 62.00 184 ASN A O 1
ATOM 1449 N N . ASN A 1 185 ? -26.938 -14.463 9.652 1.00 65.25 185 ASN A N 1
ATOM 1450 C CA . ASN A 1 185 ? -27.410 -15.750 10.159 1.00 65.25 185 ASN A CA 1
ATOM 1451 C C . ASN A 1 185 ? -27.784 -15.677 11.649 1.00 65.25 185 ASN A C 1
ATOM 1453 O O . ASN A 1 185 ? -28.830 -16.203 12.023 1.00 65.25 185 ASN A O 1
ATOM 1457 N N . GLN A 1 186 ? -26.998 -14.986 12.483 1.00 61.84 186 GLN A N 1
ATOM 1458 C CA . GLN A 1 186 ? -27.319 -14.774 13.901 1.00 61.84 186 GLN A CA 1
ATOM 1459 C C . GLN A 1 186 ? -28.583 -13.922 14.089 1.00 61.84 186 GLN A C 1
ATOM 1461 O O . GLN A 1 186 ? -29.472 -14.324 14.835 1.00 61.84 186 GLN A O 1
ATOM 1466 N N . TYR A 1 187 ? -28.733 -12.820 13.345 1.00 60.12 187 TYR A N 1
ATOM 1467 C CA . TYR A 1 187 ? -29.955 -12.002 13.377 1.00 60.12 187 TYR A CA 1
ATOM 1468 C C . TYR A 1 187 ? -31.200 -12.791 12.946 1.00 60.12 187 TYR A C 1
ATOM 1470 O O . TYR A 1 187 ? -32.273 -12.619 13.522 1.00 60.12 187 TYR A O 1
ATOM 1478 N N . GLN A 1 188 ? -31.088 -13.672 11.947 1.00 65.00 188 GLN A N 1
ATOM 1479 C CA . GLN A 1 188 ? -32.213 -14.515 11.533 1.00 65.00 188 GLN A CA 1
ATOM 1480 C C . GLN A 1 188 ? -32.526 -15.632 12.535 1.00 65.00 188 GLN A C 1
ATOM 1482 O O . GLN A 1 188 ? -33.691 -16.002 12.675 1.00 65.00 188 GLN A O 1
ATOM 1487 N N . GLN A 1 189 ? -31.522 -16.155 13.242 1.00 67.38 189 GLN A N 1
ATOM 1488 C CA . GLN A 1 189 ? -31.718 -17.134 14.312 1.00 67.38 189 GLN A CA 1
ATOM 1489 C C . GLN A 1 189 ? -32.379 -16.509 15.544 1.00 67.38 189 GLN A C 1
ATOM 1491 O O . GLN A 1 189 ? -33.319 -17.093 16.075 1.00 67.38 189 GLN A O 1
ATOM 1496 N N . GLU A 1 190 ? -31.955 -15.314 15.962 1.00 63.59 190 GLU A N 1
ATOM 1497 C CA . GLU A 1 190 ? -32.595 -14.582 17.063 1.00 63.59 190 GLU A CA 1
ATOM 1498 C C . GLU A 1 190 ? -34.029 -14.179 16.724 1.00 63.59 190 GLU A C 1
ATOM 1500 O O . GLU A 1 190 ? -34.916 -14.299 17.565 1.00 63.59 190 GLU A O 1
ATOM 1505 N N . LYS A 1 191 ? -34.285 -13.763 15.478 1.00 69.19 191 LYS A N 1
ATOM 1506 C CA . LYS A 1 191 ? -35.639 -13.420 15.042 1.00 69.19 191 LYS A CA 1
ATOM 1507 C C . LYS A 1 191 ? -36.565 -14.639 15.029 1.00 69.19 191 LYS A C 1
ATOM 1509 O O . LYS A 1 191 ? -37.645 -14.562 15.593 1.00 69.19 191 LYS A O 1
ATOM 1514 N N . LYS A 1 192 ? -36.110 -15.778 14.490 1.00 69.44 192 LYS A N 1
ATOM 1515 C CA . LYS A 1 192 ? -36.876 -17.037 14.537 1.00 69.44 192 LYS A CA 1
ATOM 1516 C C . LYS A 1 192 ? -37.158 -17.495 15.966 1.00 69.44 192 LYS A C 1
ATOM 1518 O O . LYS A 1 192 ? -38.270 -17.900 16.257 1.00 69.44 192 LYS A O 1
ATOM 1523 N N . LYS A 1 193 ? -36.172 -17.381 16.858 1.00 70.62 193 LYS A N 1
ATOM 1524 C CA . LYS A 1 193 ? -36.328 -17.763 18.264 1.00 70.62 193 LYS A CA 1
ATOM 1525 C C . LYS A 1 193 ? -37.349 -16.882 18.995 1.00 70.62 193 LYS A C 1
ATOM 1527 O O . LYS A 1 193 ? -38.147 -17.401 19.761 1.00 70.62 193 LYS A O 1
ATOM 1532 N N . ASN A 1 194 ? -37.354 -15.577 18.719 1.00 66.50 194 ASN A N 1
ATOM 1533 C CA . ASN A 1 194 ? -38.347 -14.659 19.276 1.00 66.50 194 ASN A CA 1
ATOM 1534 C C . ASN A 1 194 ? -39.755 -14.899 18.704 1.00 66.50 194 ASN A C 1
ATOM 1536 O O . ASN A 1 194 ? -40.715 -14.834 19.464 1.00 66.50 194 ASN A O 1
ATOM 1540 N N . ASP A 1 195 ? -39.874 -15.207 17.407 1.00 71.19 195 ASP A N 1
ATOM 1541 C CA . ASP A 1 195 ? -41.160 -15.529 16.771 1.00 71.19 195 ASP A CA 1
ATOM 1542 C C . ASP A 1 195 ? -41.741 -16.853 17.329 1.00 71.19 195 ASP A C 1
ATOM 1544 O O . ASP A 1 195 ? -42.940 -16.942 17.602 1.00 71.19 195 ASP A O 1
ATOM 1548 N N . ASP A 1 196 ? -40.892 -17.861 17.574 1.00 71.00 196 ASP A N 1
ATOM 1549 C CA . ASP A 1 196 ? -41.286 -19.127 18.210 1.00 71.00 196 ASP A CA 1
ATOM 1550 C C . ASP A 1 196 ? -41.729 -18.904 19.673 1.00 71.00 196 ASP A C 1
ATOM 1552 O O . ASP A 1 196 ? -42.794 -19.375 20.077 1.00 71.00 196 ASP A O 1
ATOM 1556 N N . ASP A 1 197 ? -40.963 -18.137 20.459 1.00 67.38 197 ASP A N 1
ATOM 1557 C CA . ASP A 1 197 ? -41.279 -17.816 21.862 1.00 67.38 197 ASP A CA 1
ATOM 1558 C C . ASP A 1 197 ? -42.573 -16.985 22.010 1.00 67.38 197 ASP A C 1
ATOM 1560 O O . ASP A 1 197 ? -43.281 -17.103 23.015 1.00 67.38 197 ASP A O 1
ATOM 1564 N N . GLU A 1 198 ? -42.909 -16.147 21.024 1.00 66.00 198 GLU A N 1
ATOM 1565 C CA . GLU A 1 198 ? -44.153 -15.367 20.989 1.00 66.00 198 GLU A CA 1
ATOM 1566 C C . GLU A 1 198 ? -45.366 -16.246 20.640 1.00 66.00 198 GLU A C 1
ATOM 1568 O O . GLU A 1 198 ? -46.437 -16.080 21.227 1.00 66.00 198 GLU A O 1
ATOM 1573 N N . GLN A 1 199 ? -45.190 -17.255 19.780 1.00 64.81 199 GLN A N 1
ATOM 1574 C CA . GLN A 1 199 ? -46.243 -18.210 19.429 1.00 64.81 199 GLN A CA 1
ATOM 1575 C C . GLN A 1 199 ? -46.636 -19.125 20.606 1.00 64.81 199 GLN A C 1
ATOM 1577 O O . GLN A 1 199 ? -47.813 -19.459 20.744 1.00 64.81 199 GLN A O 1
ATOM 1582 N N . TYR A 1 200 ? -45.694 -19.493 21.485 1.00 59.09 200 TYR A N 1
ATOM 1583 C CA . TYR A 1 200 ? -45.994 -20.264 22.704 1.00 59.09 200 TYR A CA 1
ATOM 1584 C C . TYR A 1 200 ? -46.759 -19.451 23.760 1.00 59.09 200 TYR A C 1
ATOM 1586 O O . TYR A 1 200 ? -47.616 -20.005 24.439 1.00 59.09 200 TYR A O 1
ATOM 1594 N N . ARG A 1 201 ? -46.528 -18.135 23.868 1.00 59.53 201 ARG A N 1
ATOM 1595 C CA . ARG A 1 201 ? -47.247 -17.265 24.826 1.00 59.53 201 ARG A CA 1
ATOM 1596 C C . ARG A 1 201 ? -48.702 -16.975 24.456 1.00 59.53 201 ARG A C 1
ATOM 1598 O O . ARG A 1 201 ? -49.435 -16.463 25.291 1.00 59.53 201 ARG A O 1
ATOM 1605 N N . LEU A 1 202 ? -49.103 -17.236 23.213 1.00 62.78 202 LEU A N 1
ATOM 1606 C CA . LEU A 1 202 ? -50.470 -17.017 22.725 1.00 62.78 202 LEU A CA 1
ATOM 1607 C C . LEU A 1 202 ? -51.360 -18.267 22.854 1.00 62.78 202 LEU A C 1
ATOM 1609 O O . LEU A 1 202 ? -52.534 -18.215 22.489 1.00 62.78 202 LEU A O 1
ATOM 1613 N N . LEU A 1 203 ? -50.798 -19.386 23.324 1.00 61.94 203 LEU A N 1
ATOM 1614 C CA . LEU A 1 203 ? -51.474 -20.678 23.483 1.00 61.94 203 LEU A CA 1
ATOM 1615 C C . LEU A 1 203 ? -51.753 -21.052 24.957 1.00 61.94 203 LEU A C 1
ATOM 1617 O O . LEU A 1 203 ? -52.427 -22.058 25.180 1.00 61.94 203 LEU A O 1
ATOM 1621 N N . ASP A 1 204 ? -51.280 -20.246 25.915 1.00 52.06 204 ASP A N 1
ATOM 1622 C CA . ASP A 1 204 ? -51.588 -20.300 27.359 1.00 52.06 204 ASP A CA 1
ATOM 1623 C C . ASP A 1 204 ? -52.595 -19.198 27.750 1.00 52.06 204 ASP A C 1
ATOM 1625 O O . ASP A 1 204 ? -53.450 -19.453 28.633 1.00 52.06 204 ASP A O 1
#